Protein AF-0000000074724395 (afdb_homodimer)

Sequence (220 aa):
MPAITDAVKFENIAREWRCKWSGDNEKASLTAAQKALEEVLPKVKEVSGSVQRVVCGGCLDFKVVVKLPAAKFGDWEKASFAPEADFLAKLKGIEGISSIETQTYTLEEMMPAITDAVKFENIAREWRCKWSGDNEKASLTAAQKALEEVLPKVKEVSGSVQRVVCGGCLDFKVVVKLPAAKFGDWEKASFAPEADFLAKLKGIEGISSIETQTYTLEEM

Solvent-accessible surface area (backbone atoms only — not comparable to full-atom values): 11670 Å² total; per-residue (Å²): 122,58,60,86,44,96,76,43,64,47,62,25,36,26,45,33,42,35,29,31,41,31,76,56,80,86,29,45,27,47,47,49,46,51,51,51,47,63,70,44,42,70,57,49,50,70,68,71,38,53,39,34,40,36,43,24,82,87,82,22,38,41,35,38,38,40,33,31,51,48,89,54,42,61,61,38,50,75,56,62,43,61,56,44,66,62,50,52,54,52,46,70,70,37,70,54,47,45,75,74,47,73,48,67,34,36,48,39,82,105,123,59,60,85,44,98,77,43,64,47,63,26,36,26,46,33,42,35,30,30,40,32,76,55,80,85,30,46,27,47,45,49,46,48,50,51,47,62,71,45,41,70,57,48,49,70,69,69,40,54,40,35,39,36,44,24,82,84,82,23,37,41,35,39,38,40,34,30,50,48,88,54,43,61,62,39,52,74,55,60,43,60,56,44,66,61,50,51,52,51,46,68,70,36,70,54,46,43,76,73,48,74,49,68,33,35,48,39,82,104

Structure (mmCIF, N/CA/C/O backbone):
data_AF-0000000074724395-model_v1
#
loop_
_entity.id
_entity.type
_entity.pdbx_description
1 polymer 'Uncharacterized protein'
#
loop_
_atom_site.group_PDB
_atom_site.id
_atom_site.type_symbol
_atom_site.label_atom_id
_atom_site.label_alt_id
_atom_site.label_comp_id
_atom_site.label_asym_id
_atom_site.label_entity_id
_atom_site.label_seq_id
_atom_site.pdbx_PDB_ins_code
_atom_site.Cartn_x
_atom_site.Cartn_y
_atom_site.Cartn_z
_atom_site.occupancy
_atom_site.B_iso_or_equiv
_atom_site.auth_seq_id
_atom_site.auth_comp_id
_atom_site.auth_asym_id
_atom_site.auth_atom_id
_atom_site.pdbx_PDB_model_num
ATOM 1 N N . MET A 1 1 ? -18.188 -8.945 11.336 1 86.56 1 MET A N 1
ATOM 2 C CA . MET A 1 1 ? -17.062 -8.406 10.578 1 86.56 1 MET A CA 1
ATOM 3 C C . MET A 1 1 ? -17.516 -7.906 9.211 1 86.56 1 MET A C 1
ATOM 5 O O . MET A 1 1 ? -18.203 -8.625 8.484 1 86.56 1 MET A O 1
ATOM 9 N N . PRO A 1 2 ? -17.375 -6.578 8.961 1 93.56 2 PRO A N 1
ATOM 10 C CA . PRO A 1 2 ? -17.828 -6.09 7.656 1 93.56 2 PRO A CA 1
ATOM 11 C C . PRO A 1 2 ? -17.172 -6.832 6.492 1 93.56 2 PRO A C 1
ATOM 13 O O . PRO A 1 2 ? -16.125 -7.449 6.664 1 93.56 2 PRO A O 1
ATOM 16 N N . ALA A 1 3 ? -17.938 -6.844 5.348 1 95.5 3 ALA A N 1
ATOM 17 C CA . ALA A 1 3 ? -17.469 -7.594 4.18 1 95.5 3 ALA A CA 1
ATOM 18 C C . ALA A 1 3 ? -17.719 -6.812 2.893 1 95.5 3 ALA A C 1
ATOM 20 O O . ALA A 1 3 ? -18.734 -6.113 2.766 1 95.5 3 ALA A O 1
ATOM 21 N N . ILE A 1 4 ? -16.766 -6.945 1.926 1 96.56 4 ILE A N 1
ATOM 22 C CA . ILE A 1 4 ? -16.984 -6.438 0.575 1 96.56 4 ILE A CA 1
ATOM 23 C C . ILE A 1 4 ? -17.75 -7.473 -0.249 1 96.56 4 ILE A C 1
ATOM 25 O O . ILE A 1 4 ? -18.672 -7.129 -1 1 96.56 4 ILE A O 1
ATOM 29 N N . THR A 1 5 ? -17.312 -8.695 -0.146 1 96.94 5 THR A N 1
ATOM 30 C CA . THR A 1 5 ? -18.031 -9.898 -0.559 1 96.94 5 THR A CA 1
ATOM 31 C C . THR A 1 5 ? -18.031 -10.938 0.556 1 96.94 5 THR A C 1
ATOM 33 O O . THR A 1 5 ? -17.375 -10.75 1.586 1 96.94 5 THR A O 1
ATOM 36 N N . ASP A 1 6 ? -18.688 -12.008 0.365 1 96.25 6 ASP A N 1
ATOM 37 C CA . ASP A 1 6 ? -18.703 -13.055 1.383 1 96.25 6 ASP A CA 1
ATOM 38 C C . ASP A 1 6 ? -17.281 -13.57 1.643 1 96.25 6 ASP A C 1
ATOM 40 O O . ASP A 1 6 ? -16.969 -13.977 2.76 1 96.25 6 ASP A O 1
ATOM 44 N N . ALA A 1 7 ? -16.469 -13.492 0.65 1 96.62 7 ALA A N 1
ATOM 45 C CA . ALA A 1 7 ? -15.133 -14.062 0.741 1 96.62 7 ALA A CA 1
ATOM 46 C C . ALA A 1 7 ? -14.125 -13.008 1.186 1 96.62 7 ALA A C 1
ATOM 48 O O . ALA A 1 7 ? -13.023 -13.344 1.642 1 96.62 7 ALA A O 1
ATOM 49 N N . VAL A 1 8 ? -14.492 -11.758 0.991 1 98.06 8 VAL A N 1
ATOM 50 C CA . VAL A 1 8 ? -13.555 -10.672 1.284 1 98.06 8 VAL A CA 1
ATOM 51 C C . VAL A 1 8 ? -14.062 -9.859 2.473 1 98.06 8 VAL A C 1
ATOM 53 O O . VAL A 1 8 ? -14.836 -8.914 2.303 1 98.06 8 VAL A O 1
ATOM 56 N N . LYS A 1 9 ? -13.57 -10.297 3.619 1 97.88 9 LYS A N 1
ATOM 57 C CA . LYS A 1 9 ? -13.922 -9.641 4.875 1 97.88 9 LYS A CA 1
ATOM 58 C C . LYS A 1 9 ? -12.781 -8.766 5.379 1 97.88 9 LYS A C 1
ATOM 60 O O . LYS A 1 9 ? -11.641 -8.914 4.938 1 97.88 9 LYS A O 1
ATOM 65 N N . PHE A 1 10 ? -13.133 -7.805 6.156 1 98.19 10 PHE A N 1
ATOM 66 C CA . PHE A 1 10 ? -12.086 -6.926 6.668 1 98.19 10 PHE A CA 1
ATOM 67 C C . PHE A 1 10 ? -12.398 -6.48 8.094 1 98.19 10 PHE A C 1
ATOM 69 O O . PHE A 1 10 ? -13.562 -6.453 8.492 1 98.19 10 PHE A O 1
ATOM 76 N N . GLU A 1 11 ? -11.375 -6.16 8.828 1 98 11 GLU A N 1
ATOM 77 C CA . GLU A 1 11 ? -11.477 -5.637 10.188 1 98 11 GLU A CA 1
ATOM 78 C C . GLU A 1 11 ? -10.898 -4.223 10.273 1 98 11 GLU A C 1
ATOM 80 O O . GLU A 1 11 ? -11.164 -3.498 11.234 1 98 11 GLU A O 1
ATOM 85 N N . ASN A 1 12 ? -10.109 -3.891 9.281 1 98.31 12 ASN A N 1
ATOM 86 C CA . ASN A 1 12 ? -9.383 -2.629 9.336 1 98.31 12 ASN A CA 1
ATOM 87 C C . ASN A 1 12 ? -9.586 -1.809 8.062 1 98.31 12 ASN A C 1
ATOM 89 O O . ASN A 1 12 ? -9.75 -2.369 6.977 1 98.31 12 ASN A O 1
ATOM 93 N N . ILE A 1 13 ? -9.602 -0.533 8.188 1 98.44 13 ILE A N 1
ATOM 94 C CA . ILE A 1 13 ? -9.617 0.433 7.098 1 98.44 13 ILE A CA 1
ATOM 95 C C . ILE A 1 13 ? -8.398 1.346 7.195 1 98.44 13 ILE A C 1
ATOM 97 O O . ILE A 1 13 ? -7.977 1.71 8.297 1 98.44 13 ILE A O 1
ATOM 101 N N . ALA A 1 14 ? -7.871 1.676 6.09 1 98.56 14 ALA A N 1
ATOM 102 C CA . ALA A 1 14 ? -6.68 2.52 6.043 1 98.56 14 ALA A CA 1
ATOM 103 C C . ALA A 1 14 ? -6.938 3.785 5.23 1 98.56 14 ALA A C 1
ATOM 105 O O . ALA A 1 14 ? -7.68 3.758 4.242 1 98.56 14 ALA A O 1
ATOM 106 N N . ARG A 1 15 ? -6.363 4.855 5.609 1 98.69 15 ARG A N 1
ATOM 107 C CA . ARG A 1 15 ? -6.246 6.121 4.891 1 98.69 15 ARG A CA 1
ATOM 108 C C . ARG A 1 15 ? -4.816 6.352 4.418 1 98.69 15 ARG A C 1
ATOM 110 O O . ARG A 1 15 ? -3.881 6.332 5.219 1 98.69 15 ARG A O 1
ATOM 117 N N . GLU A 1 16 ? -4.715 6.484 3.133 1 98.62 16 GLU A N 1
ATOM 118 C CA . GLU A 1 16 ? -3.4 6.676 2.525 1 98.62 16 GLU A CA 1
ATOM 119 C C . GLU A 1 16 ? -3.227 8.109 2.025 1 98.62 16 GLU A C 1
ATOM 121 O O . GLU A 1 16 ? -4.098 8.641 1.337 1 98.62 16 GLU A O 1
ATOM 126 N N . TRP A 1 17 ? -2.166 8.711 2.385 1 98.75 17 TRP A N 1
ATOM 127 C CA . TRP A 1 17 ? -1.658 9.953 1.804 1 98.75 17 TRP A CA 1
ATOM 128 C C . TRP A 1 17 ? -0.469 9.68 0.889 1 98.75 17 TRP A C 1
ATOM 130 O O . TRP A 1 17 ? 0.51 9.055 1.304 1 98.75 17 TRP A O 1
ATOM 140 N N . ARG A 1 18 ? -0.567 10.164 -0.339 1 98.69 18 ARG A N 1
ATOM 141 C CA . ARG A 1 18 ? 0.488 9.82 -1.286 1 98.69 18 ARG A CA 1
ATOM 142 C C . ARG A 1 18 ? 0.907 11.031 -2.107 1 98.69 18 ARG A C 1
ATOM 144 O O . ARG A 1 18 ? 0.096 11.922 -2.365 1 98.69 18 ARG A O 1
ATOM 151 N N . CYS A 1 19 ? 2.123 11.023 -2.496 1 98.88 19 CYS A N 1
ATOM 152 C CA . CYS A 1 19 ? 2.652 12.016 -3.428 1 98.88 19 CYS A CA 1
ATOM 153 C C . CYS A 1 19 ? 3.83 11.445 -4.215 1 98.88 19 CYS A C 1
ATOM 155 O O . CYS A 1 19 ? 4.266 10.32 -3.963 1 98.88 19 CYS A O 1
ATOM 157 N N . LYS A 1 20 ? 4.164 12.156 -5.195 1 98.88 20 LYS A N 1
ATOM 158 C CA . LYS A 1 20 ? 5.398 11.867 -5.918 1 98.88 20 LYS A CA 1
ATOM 159 C C . LYS A 1 20 ? 6.512 12.82 -5.5 1 98.88 20 LYS A C 1
ATOM 161 O O . LYS A 1 20 ? 6.266 14.008 -5.258 1 98.88 20 LYS A O 1
ATOM 166 N N . TRP A 1 21 ? 7.637 12.266 -5.391 1 98.75 21 TRP A N 1
ATOM 167 C CA . TRP A 1 21 ? 8.82 13.07 -5.117 1 98.75 21 TRP A CA 1
ATOM 168 C C . TRP A 1 21 ? 9.75 13.102 -6.328 1 98.75 21 TRP A C 1
ATOM 170 O O . TRP A 1 21 ? 9.531 12.375 -7.305 1 98.75 21 TRP A O 1
ATOM 180 N N . SER A 1 22 ? 10.711 14.039 -6.305 1 98.44 22 SER A N 1
ATOM 181 C CA . SER A 1 22 ? 11.641 14.164 -7.422 1 98.44 22 SER A CA 1
ATOM 182 C C . SER A 1 22 ? 13.047 13.734 -7.016 1 98.44 22 SER A C 1
ATOM 184 O O . SER A 1 22 ? 13.453 13.922 -5.871 1 98.44 22 SER A O 1
ATOM 186 N N . GLY A 1 23 ? 13.766 13.18 -7.945 1 97.75 23 GLY A N 1
ATOM 187 C CA . GLY A 1 23 ? 15.141 12.781 -7.703 1 97.75 23 GLY A CA 1
ATOM 188 C C . GLY A 1 23 ? 16.109 13.938 -7.762 1 97.75 23 GLY A C 1
ATOM 189 O O . GLY A 1 23 ? 17.328 13.75 -7.594 1 97.75 23 GLY A O 1
ATOM 190 N N . ASP A 1 24 ? 15.641 15.133 -7.961 1 97.12 24 ASP A N 1
ATOM 191 C CA . ASP A 1 24 ? 16.484 16.312 -8.125 1 97.12 24 ASP A CA 1
ATOM 192 C C . ASP A 1 24 ? 17.156 16.703 -6.805 1 97.12 24 ASP A C 1
ATOM 194 O O . ASP A 1 24 ? 16.641 16.359 -5.727 1 97.12 24 ASP A O 1
ATOM 198 N N . ASN A 1 25 ? 18.344 17.391 -6.91 1 97.56 25 ASN A N 1
ATOM 199 C CA . ASN A 1 25 ? 19.047 17.953 -5.762 1 97.56 25 ASN A CA 1
ATOM 200 C C . ASN A 1 25 ? 19.281 16.906 -4.676 1 97.56 25 ASN A C 1
ATOM 202 O O . ASN A 1 25 ? 18.938 17.125 -3.512 1 97.56 25 ASN A O 1
ATOM 206 N N . GLU A 1 26 ? 19.75 15.75 -5.137 1 97.12 26 GLU A N 1
ATOM 207 C CA . GLU A 1 26 ? 20.047 14.648 -4.223 1 97.12 26 GLU A CA 1
ATOM 208 C C . GLU A 1 26 ? 18.812 14.234 -3.439 1 97.12 26 GLU A C 1
ATOM 210 O O . GLU A 1 26 ? 18.875 14.031 -2.225 1 97.12 26 GLU A O 1
ATOM 215 N N . LYS A 1 27 ? 17.641 14.219 -4.047 1 98.31 27 LYS A N 1
ATOM 216 C CA . LYS A 1 27 ? 16.375 13.766 -3.492 1 98.31 27 LYS A CA 1
ATOM 217 C C . LYS A 1 27 ? 15.922 14.664 -2.346 1 98.31 27 LYS A C 1
ATOM 219 O O . LYS A 1 27 ? 15.414 14.18 -1.332 1 98.31 27 LYS A O 1
ATOM 224 N N . ALA A 1 28 ? 16.062 15.953 -2.48 1 98.62 28 ALA A N 1
ATOM 225 C CA . ALA A 1 28 ? 15.727 16.922 -1.443 1 98.62 28 ALA A CA 1
ATOM 226 C C . ALA A 1 28 ? 14.242 16.859 -1.104 1 98.62 28 ALA A C 1
ATOM 228 O O . ALA A 1 28 ? 13.852 17.016 0.057 1 98.62 28 ALA A O 1
ATOM 229 N N . SER A 1 29 ? 13.422 16.672 -2.125 1 98.81 29 SER A N 1
ATOM 230 C CA . SER A 1 29 ? 11.984 16.641 -1.885 1 98.81 29 SER A CA 1
ATOM 231 C C . SER A 1 29 ? 11.602 15.43 -1.033 1 98.81 29 SER A C 1
ATOM 233 O O . SER A 1 29 ? 10.719 15.516 -0.18 1 98.81 29 SER A O 1
ATOM 235 N N . LEU A 1 30 ? 12.234 14.281 -1.231 1 98.81 30 LEU A N 1
ATOM 236 C CA . LEU A 1 30 ? 11.977 13.094 -0.417 1 98.81 30 LEU A CA 1
ATOM 237 C C . LEU A 1 30 ? 12.391 13.336 1.032 1 98.81 30 LEU A C 1
ATOM 239 O O . LEU A 1 30 ? 11.664 12.969 1.957 1 98.81 30 LEU A O 1
ATOM 243 N N . THR A 1 31 ? 13.539 13.93 1.208 1 98.75 31 THR A N 1
ATOM 244 C CA . THR A 1 31 ? 14.023 14.266 2.543 1 98.75 31 THR A CA 1
ATOM 245 C C . THR A 1 31 ? 13.055 15.203 3.254 1 98.75 31 THR A C 1
ATOM 247 O O . THR A 1 31 ? 12.75 15.016 4.434 1 98.75 31 THR A O 1
ATOM 250 N N . ALA A 1 32 ? 12.57 16.172 2.496 1 98.81 32 ALA A N 1
ATOM 251 C CA . ALA A 1 32 ? 11.625 17.141 3.061 1 98.81 32 ALA A CA 1
ATOM 252 C C . ALA A 1 32 ? 10.297 16.469 3.4 1 98.81 32 ALA A C 1
ATOM 254 O O . ALA A 1 32 ? 9.672 16.797 4.41 1 98.81 32 ALA A O 1
ATOM 255 N N . ALA A 1 33 ? 9.859 15.578 2.535 1 98.88 33 ALA A N 1
ATOM 256 C CA . ALA A 1 33 ? 8.633 14.836 2.814 1 98.88 33 ALA A CA 1
ATOM 257 C C . ALA A 1 33 ? 8.758 14.023 4.098 1 98.88 33 ALA A C 1
ATOM 259 O O . ALA A 1 33 ? 7.832 13.977 4.906 1 98.88 33 ALA A O 1
ATOM 260 N N . GLN A 1 34 ? 9.883 13.352 4.27 1 98.75 34 GLN A N 1
ATOM 261 C CA . GLN A 1 34 ? 10.148 12.594 5.488 1 98.75 34 GLN A CA 1
ATOM 262 C C . GLN A 1 34 ? 10.086 13.492 6.719 1 98.75 34 GLN A C 1
ATOM 264 O O . GLN A 1 34 ? 9.508 13.125 7.742 1 98.75 34 GLN A O 1
ATOM 269 N N . LYS A 1 35 ? 10.688 14.633 6.605 1 98.56 35 LYS A N 1
ATOM 270 C CA . LYS A 1 35 ? 10.656 15.586 7.711 1 98.56 35 LYS A CA 1
ATOM 271 C C . LYS A 1 35 ? 9.227 16.016 8.023 1 98.56 35 LYS A C 1
ATOM 273 O O . LYS A 1 35 ? 8.852 16.125 9.195 1 98.56 35 LYS A O 1
ATOM 278 N N . ALA A 1 36 ? 8.469 16.312 6.969 1 98.69 36 ALA A N 1
ATOM 279 C CA . ALA A 1 36 ? 7.062 16.656 7.152 1 98.69 36 ALA A CA 1
ATOM 280 C C . ALA A 1 36 ? 6.312 15.562 7.895 1 98.69 36 ALA A C 1
ATOM 282 O O . ALA A 1 36 ? 5.508 15.836 8.789 1 98.69 36 ALA A O 1
ATOM 283 N N . LEU A 1 37 ? 6.586 14.281 7.586 1 98.5 37 LEU A N 1
ATOM 284 C CA . LEU A 1 37 ? 5.957 13.148 8.258 1 98.5 37 LEU A CA 1
ATOM 285 C C . LEU A 1 37 ? 6.336 13.117 9.734 1 98.5 37 LEU A C 1
ATOM 287 O O . LEU A 1 37 ? 5.469 12.953 10.602 1 98.5 37 LEU A O 1
ATOM 291 N N . GLU A 1 38 ? 7.594 13.289 10.016 1 97.88 38 GLU A N 1
ATOM 292 C CA . GLU A 1 38 ? 8.07 13.25 11.391 1 97.88 38 GLU A CA 1
ATOM 293 C C . GLU A 1 38 ? 7.402 14.336 12.234 1 97.88 38 GLU A C 1
ATOM 295 O O . GLU A 1 38 ? 7.129 14.125 13.422 1 97.88 38 GLU A O 1
ATOM 300 N N . GLU A 1 39 ? 7.121 15.414 11.648 1 97.56 39 GLU A N 1
ATOM 301 C CA . GLU A 1 39 ? 6.5 16.516 12.367 1 97.56 39 GLU A CA 1
ATOM 302 C C . GLU A 1 39 ? 5.062 16.188 12.766 1 97.56 39 GLU A C 1
ATOM 304 O O . GLU A 1 39 ? 4.578 16.641 13.797 1 97.56 39 GLU A O 1
ATOM 309 N N . VAL A 1 40 ? 4.418 15.43 11.938 1 96.62 40 VAL A N 1
ATOM 310 C CA . VAL A 1 40 ? 3.006 15.195 12.219 1 96.62 40 VAL A CA 1
ATOM 311 C C . VAL A 1 40 ? 2.828 13.828 12.883 1 96.62 40 VAL A C 1
ATOM 313 O O . VAL A 1 40 ? 1.742 13.508 13.367 1 96.62 40 VAL A O 1
ATOM 316 N N . LEU A 1 41 ? 3.793 13.023 12.945 1 96.94 41 LEU A N 1
ATOM 317 C CA . LEU A 1 41 ? 3.719 11.633 13.375 1 96.94 41 LEU A CA 1
ATOM 318 C C . LEU A 1 41 ? 3.113 11.531 14.773 1 96.94 41 LEU A C 1
ATOM 320 O O . LEU A 1 41 ? 2.266 10.672 15.023 1 96.94 41 LEU A O 1
ATOM 324 N N . PRO A 1 42 ? 3.494 12.391 15.766 1 96.12 42 PRO A N 1
ATOM 325 C CA . PRO A 1 42 ? 2.865 12.297 17.078 1 96.12 42 PRO A CA 1
ATOM 326 C C . PRO A 1 42 ? 1.345 12.43 17.016 1 96.12 42 PRO A C 1
ATOM 328 O O . PRO A 1 42 ? 0.628 11.711 17.719 1 96.12 42 PRO A O 1
ATOM 331 N N . LYS A 1 43 ? 0.832 13.312 16.172 1 95.5 43 LYS A N 1
ATOM 332 C CA . LYS A 1 43 ? -0.609 13.5 16.031 1 95.5 43 LYS A CA 1
ATOM 333 C C . LYS A 1 43 ? -1.254 12.297 15.336 1 95.5 43 LYS A C 1
ATOM 335 O O . LYS A 1 43 ? -2.361 11.891 15.695 1 95.5 43 LYS A O 1
ATOM 340 N N . VAL A 1 44 ? -0.58 11.734 14.328 1 95.06 44 VAL A N 1
ATOM 341 C CA . VAL A 1 44 ? -1.086 10.562 13.633 1 95.06 44 VAL A CA 1
ATOM 342 C C . VAL A 1 44 ? -1.21 9.391 14.602 1 95.06 44 VAL A C 1
ATOM 344 O O . VAL A 1 44 ? -2.205 8.656 14.586 1 95.06 44 VAL A O 1
ATOM 347 N N . LYS A 1 45 ? -0.262 9.25 15.438 1 93.62 45 LYS A N 1
ATOM 348 C CA . LYS A 1 45 ? -0.226 8.125 16.375 1 93.62 45 LYS A CA 1
ATOM 349 C C . LYS A 1 45 ? -1.312 8.258 17.438 1 93.62 45 LYS A C 1
ATOM 351 O O . LYS A 1 45 ? -1.696 7.273 18.062 1 93.62 45 LYS A O 1
ATOM 356 N N . GLU A 1 46 ? -1.776 9.438 17.703 1 91.56 46 GLU A N 1
ATOM 357 C CA . GLU A 1 46 ? -2.859 9.672 18.641 1 91.56 46 GLU A CA 1
ATOM 358 C C . GLU A 1 46 ? -4.16 9.031 18.172 1 91.56 46 GLU A C 1
ATOM 360 O O . GLU A 1 46 ? -5.086 8.828 18.953 1 91.56 46 GLU A O 1
ATOM 365 N N . VAL A 1 47 ? -4.195 8.711 16.906 1 89.94 47 VAL A N 1
ATOM 366 C CA . VAL A 1 47 ? -5.422 8.125 16.375 1 89.94 47 VAL A CA 1
ATOM 367 C C . VAL A 1 47 ? -5.465 6.633 16.688 1 89.94 47 VAL A C 1
ATOM 369 O O . VAL A 1 47 ? -6.438 5.949 16.375 1 8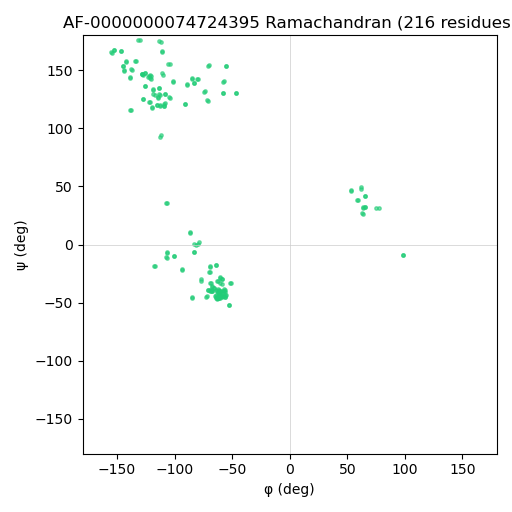9.94 47 VAL A O 1
ATOM 372 N N . SER A 1 48 ? -4.492 6.086 17.328 1 85.94 48 SER A N 1
ATOM 373 C CA . SER A 1 48 ? -4.398 4.73 17.859 1 85.94 48 SER A CA 1
ATOM 374 C C . SER A 1 48 ? -4.445 3.695 16.75 1 85.94 48 SER A C 1
ATOM 376 O O . SER A 1 48 ? -5.094 2.654 16.875 1 85.94 48 SER A O 1
ATOM 378 N N . GLY A 1 49 ? -3.949 4.008 15.633 1 91.44 49 GLY A N 1
ATOM 379 C CA . GLY A 1 49 ? -3.773 3.066 14.539 1 91.44 49 GLY A CA 1
ATOM 380 C C . GLY A 1 49 ? -2.316 2.791 14.219 1 91.44 49 GLY A C 1
ATOM 381 O O . GLY A 1 49 ? -1.421 3.262 14.922 1 91.44 49 GLY A O 1
ATOM 382 N N . SER A 1 50 ? -2.045 1.863 13.305 1 96.25 50 SER A N 1
ATOM 383 C CA . SER A 1 50 ? -0.692 1.631 12.805 1 96.25 50 SER A CA 1
ATOM 384 C C . SER A 1 50 ? -0.352 2.582 11.664 1 96.25 50 SER A C 1
ATOM 386 O O . SER A 1 50 ? -1.232 2.986 10.898 1 96.25 50 SER A O 1
ATOM 388 N N . VAL A 1 51 ? 0.86 3.016 11.625 1 97.94 51 VAL A N 1
ATOM 389 C CA . VAL A 1 51 ? 1.334 3.916 10.578 1 97.94 51 VAL A CA 1
ATOM 390 C C . VAL A 1 51 ? 2.457 3.246 9.789 1 97.94 51 VAL A C 1
ATOM 392 O O . VAL A 1 51 ? 3.402 2.711 10.375 1 97.94 51 VAL A O 1
ATOM 395 N N . GLN A 1 52 ? 2.303 3.268 8.508 1 98.44 52 GLN A N 1
ATOM 396 C CA . GLN A 1 52 ? 3.352 2.773 7.621 1 98.44 52 GLN A CA 1
ATOM 397 C C . GLN A 1 52 ? 3.811 3.857 6.656 1 98.44 52 GLN A C 1
ATOM 399 O O . GLN A 1 52 ? 3.01 4.688 6.215 1 98.44 52 GLN A O 1
ATOM 404 N N . ARG A 1 53 ? 5.082 3.824 6.344 1 98.81 53 ARG A N 1
ATOM 405 C CA . ARG A 1 53 ? 5.66 4.652 5.293 1 98.81 53 ARG A CA 1
ATOM 406 C C . ARG A 1 53 ? 6.156 3.799 4.133 1 98.81 53 ARG A C 1
ATOM 408 O O . ARG A 1 53 ? 6.859 2.809 4.34 1 98.81 53 ARG A O 1
ATOM 415 N N . VAL A 1 54 ? 5.75 4.168 2.971 1 98.88 54 VAL A N 1
ATOM 416 C CA . VAL A 1 54 ? 6.176 3.514 1.738 1 98.88 54 VAL A CA 1
ATOM 417 C C . VAL A 1 54 ? 6.996 4.484 0.894 1 98.88 54 VAL A C 1
ATOM 419 O O . VAL A 1 54 ? 6.594 5.629 0.68 1 98.88 54 VAL A O 1
ATOM 422 N N . VAL A 1 55 ? 8.148 4.102 0.491 1 98.88 55 VAL A N 1
ATOM 423 C CA . VAL A 1 55 ? 8.945 4.879 -0.456 1 98.88 55 VAL A CA 1
ATOM 424 C C . VAL A 1 55 ? 9.367 3.996 -1.628 1 98.88 55 VAL A C 1
ATOM 426 O O . VAL A 1 55 ? 9.961 2.936 -1.431 1 98.88 55 VAL A O 1
ATOM 429 N N . CYS A 1 56 ? 9.039 4.461 -2.812 1 98.5 56 CYS A N 1
ATOM 430 C CA . CYS A 1 56 ? 9.438 3.773 -4.035 1 98.5 56 CYS A CA 1
ATOM 431 C C . CYS A 1 56 ? 10.438 4.605 -4.824 1 98.5 56 CYS A C 1
ATOM 433 O O . CYS A 1 56 ? 10.125 5.711 -5.27 1 98.5 56 CYS A O 1
ATOM 435 N N . GLY A 1 57 ? 11.539 4.023 -4.992 1 96.38 57 GLY A N 1
ATOM 436 C CA . GLY A 1 57 ? 12.562 4.719 -5.762 1 96.38 57 GLY A CA 1
ATOM 437 C C . GLY A 1 57 ? 12.312 4.668 -7.258 1 96.38 57 GLY A C 1
ATOM 438 O O . GLY A 1 57 ? 12.766 5.547 -7.996 1 96.38 57 GLY A O 1
ATOM 439 N N . GLY A 1 58 ? 11.711 3.619 -7.742 1 94.81 58 GLY A N 1
ATOM 440 C CA . GLY A 1 58 ? 11.461 3.445 -9.164 1 94.81 58 GLY A CA 1
ATOM 441 C C . GLY A 1 58 ? 10.375 4.359 -9.695 1 94.81 58 GLY A C 1
ATOM 442 O O . GLY A 1 58 ? 10.57 5.051 -10.695 1 94.81 58 GLY A O 1
ATOM 443 N N . CYS A 1 59 ? 9.336 4.461 -9 1 96.06 59 CYS A N 1
ATOM 444 C CA . CYS A 1 59 ? 8.234 5.289 -9.484 1 96.06 59 CYS A CA 1
ATOM 445 C C . CYS A 1 59 ? 8.148 6.594 -8.695 1 96.06 59 CYS A C 1
ATOM 447 O O . CYS A 1 59 ? 7.246 7.402 -8.922 1 96.06 59 CYS A O 1
ATOM 449 N N . LEU A 1 60 ? 8.914 6.77 -7.66 1 98.25 60 LEU A N 1
ATOM 450 C CA . LEU A 1 60 ? 9.102 8.008 -6.91 1 98.25 60 LEU A CA 1
ATOM 451 C C . LEU A 1 60 ? 7.898 8.297 -6.02 1 98.25 60 LEU A C 1
ATOM 453 O O . LEU A 1 60 ? 7.551 9.453 -5.797 1 98.25 60 LEU A O 1
ATOM 457 N N . ASP A 1 61 ? 7.273 7.309 -5.559 1 98.75 61 ASP A N 1
ATOM 458 C CA . ASP A 1 61 ? 6.148 7.469 -4.641 1 98.75 61 ASP A CA 1
ATOM 459 C C . ASP A 1 61 ? 6.633 7.637 -3.203 1 98.75 61 ASP A C 1
ATOM 461 O O . ASP A 1 61 ? 7.562 6.953 -2.773 1 98.75 61 ASP A O 1
ATOM 465 N N . PHE A 1 62 ? 6.016 8.516 -2.486 1 98.94 62 PHE A N 1
ATOM 466 C CA . PHE A 1 62 ? 6.031 8.633 -1.033 1 98.94 62 PHE A CA 1
ATOM 467 C C . PHE A 1 62 ? 4.621 8.492 -0.466 1 98.94 62 PHE A C 1
ATOM 469 O O . PHE A 1 62 ? 3.734 9.281 -0.797 1 98.94 62 PHE A O 1
ATOM 476 N N . LYS A 1 63 ? 4.43 7.445 0.35 1 98.81 63 LYS A N 1
ATOM 477 C CA . LYS A 1 63 ? 3.102 7.195 0.897 1 98.81 63 LYS A CA 1
ATOM 478 C C . LYS A 1 63 ? 3.15 7.051 2.416 1 98.81 63 LYS A C 1
ATOM 480 O O . LYS A 1 63 ? 4.094 6.477 2.961 1 98.81 63 LYS A O 1
ATOM 485 N N . VAL A 1 64 ? 2.139 7.492 3.045 1 98.75 64 VAL A N 1
ATOM 486 C CA . VAL A 1 64 ? 1.85 7.25 4.453 1 98.75 64 VAL A CA 1
ATOM 487 C C . VAL A 1 64 ? 0.493 6.566 4.594 1 98.75 64 VAL A C 1
ATOM 489 O O . VAL A 1 64 ? -0.514 7.055 4.082 1 98.75 64 VAL A O 1
ATOM 492 N N . VAL A 1 65 ? 0.512 5.434 5.207 1 98.69 65 VAL A N 1
ATOM 493 C CA . VAL A 1 65 ? -0.706 4.648 5.379 1 98.69 65 VAL A CA 1
ATOM 494 C C . VAL A 1 65 ? -1.048 4.547 6.863 1 98.69 65 VAL A C 1
ATOM 496 O O . VAL A 1 65 ? -0.251 4.043 7.66 1 98.69 65 VAL A O 1
ATOM 499 N N . VAL A 1 66 ? -2.184 5.031 7.215 1 98.5 66 VAL A N 1
ATOM 500 C CA . VAL A 1 66 ? -2.678 4.93 8.586 1 98.5 66 VAL A CA 1
ATOM 501 C C . VAL A 1 66 ? -3.846 3.947 8.641 1 98.5 66 VAL A C 1
ATOM 503 O O . VAL A 1 66 ? -4.863 4.145 7.969 1 98.5 66 VAL A O 1
ATOM 506 N N . LYS A 1 67 ? -3.688 2.936 9.383 1 98.19 67 LYS A N 1
ATOM 507 C CA . LYS A 1 67 ? -4.68 1.866 9.469 1 98.19 67 LYS A CA 1
ATOM 508 C C . LYS A 1 67 ? -5.316 1.816 10.852 1 98.19 67 LYS A C 1
ATOM 510 O O . LYS A 1 67 ? -4.613 1.858 11.867 1 98.19 67 LYS A O 1
ATOM 515 N N . LEU A 1 68 ? -6.602 1.694 10.906 1 97.38 68 LEU A N 1
ATOM 516 C CA . LEU A 1 68 ? -7.391 1.589 12.133 1 97.38 68 LEU A CA 1
ATOM 517 C C . LEU A 1 68 ? -8.406 0.455 12.023 1 97.38 68 LEU A C 1
ATOM 519 O O . LEU A 1 68 ? -8.781 0.051 10.922 1 97.38 68 LEU A O 1
ATOM 523 N N . PRO A 1 69 ? -8.852 -0.044 13.273 1 97.44 69 PRO A N 1
ATOM 524 C CA . PRO A 1 69 ? -10.047 -0.893 13.219 1 97.44 69 PRO A CA 1
ATOM 525 C C . PRO A 1 69 ? -11.242 -0.191 12.578 1 97.44 69 PRO A C 1
ATOM 527 O O . PRO A 1 69 ? -11.445 1.006 12.797 1 97.44 69 PRO A O 1
ATOM 530 N N . ALA A 1 70 ? -11.922 -0.934 11.828 1 97.25 70 ALA A N 1
ATOM 531 C CA . ALA A 1 70 ? -13.062 -0.382 11.109 1 97.25 70 ALA A CA 1
ATOM 532 C C . ALA A 1 70 ? -14 0.357 12.055 1 97.25 70 ALA A C 1
ATOM 534 O O . ALA A 1 70 ? -14.555 1.403 11.695 1 97.25 70 ALA A O 1
ATOM 535 N N . ALA A 1 71 ? -14.109 -0.088 13.25 1 95.75 71 ALA A N 1
ATOM 536 C CA . ALA A 1 71 ?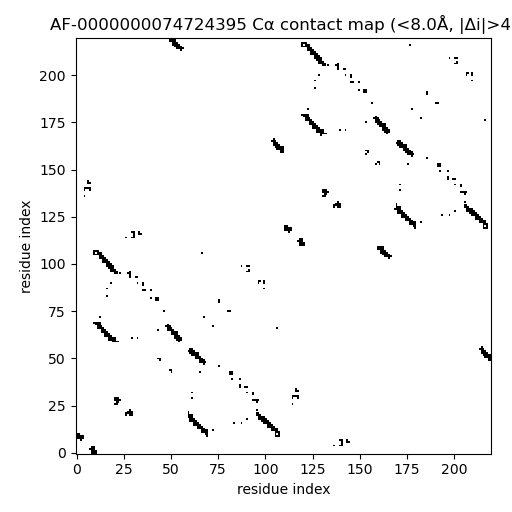 -15.039 0.451 14.234 1 95.75 71 ALA A CA 1
ATOM 537 C C . ALA A 1 71 ? -14.625 1.852 14.68 1 95.75 71 ALA A C 1
ATOM 539 O O . ALA A 1 71 ? -15.453 2.627 15.164 1 95.75 71 ALA A O 1
ATOM 540 N N . LYS A 1 72 ? -13.445 2.225 14.477 1 95.62 72 LYS A N 1
ATOM 541 C CA . LYS A 1 72 ? -12.914 3.502 14.938 1 95.62 72 LYS A CA 1
ATOM 542 C C . LYS A 1 72 ? -12.711 4.473 13.781 1 95.62 72 LYS A C 1
ATOM 544 O O . LYS A 1 72 ? -12.484 5.664 13.992 1 95.62 72 LYS A O 1
ATOM 549 N N . PHE A 1 73 ? -12.82 4.008 12.57 1 97.06 73 PHE A N 1
ATOM 550 C CA . PHE A 1 73 ? -12.461 4.789 11.398 1 97.06 73 PHE A CA 1
ATOM 551 C C . PHE A 1 73 ? -13.445 5.934 11.188 1 97.06 73 PHE A C 1
ATOM 553 O O . PHE A 1 73 ? -13.047 7.035 10.797 1 97.06 73 PHE A O 1
ATOM 560 N N . GLY A 1 74 ? -14.656 5.637 11.422 1 96.12 74 GLY A N 1
ATOM 561 C CA . GLY A 1 74 ? -15.688 6.648 11.258 1 96.12 74 GLY A CA 1
ATOM 562 C C . GLY A 1 74 ? -15.453 7.883 12.109 1 96.12 74 GLY A C 1
ATOM 563 O O . GLY A 1 74 ? -15.695 9.008 11.664 1 96.12 74 GLY A O 1
ATOM 564 N N . ASP A 1 75 ? -15.016 7.738 13.312 1 96.06 75 ASP A N 1
ATOM 565 C CA . ASP A 1 75 ? -14.727 8.859 14.195 1 96.06 75 ASP A CA 1
ATOM 566 C C . ASP A 1 75 ? -13.586 9.711 13.641 1 96.06 75 ASP A C 1
ATOM 568 O O . ASP A 1 75 ? -13.641 10.945 13.695 1 96.06 75 ASP A O 1
ATOM 572 N N . TRP A 1 76 ? -12.641 9.047 13.109 1 97.31 76 TRP A N 1
ATOM 573 C CA . TRP A 1 76 ? -11.516 9.766 12.516 1 97.31 76 TRP A CA 1
ATOM 574 C C . TRP A 1 76 ? -11.953 10.508 11.258 1 97.31 76 TRP A C 1
ATOM 576 O O . TRP A 1 76 ? -11.523 11.641 11.023 1 97.31 76 TRP A O 1
ATOM 586 N N . GLU A 1 77 ? -12.766 9.883 10.516 1 97.31 77 GLU A N 1
ATOM 587 C CA . GLU A 1 77 ? -13.312 10.523 9.328 1 97.31 77 GLU A CA 1
ATOM 588 C C . GLU A 1 77 ? -14.102 11.781 9.688 1 97.31 77 GLU A C 1
ATOM 590 O O . GLU A 1 77 ? -13.992 12.805 9.008 1 97.31 77 GLU A O 1
ATOM 595 N N . LYS A 1 78 ? -14.828 11.727 10.711 1 97.44 78 LYS A N 1
ATOM 596 C CA . LYS A 1 78 ? -15.578 12.883 11.188 1 97.44 78 LYS A CA 1
ATOM 597 C C . LYS A 1 78 ? -14.641 14.023 11.594 1 97.44 78 LYS A C 1
ATOM 599 O O . LYS A 1 78 ? -15.008 15.195 11.508 1 97.44 78 LYS A O 1
ATOM 604 N N . ALA A 1 79 ? -13.523 13.625 12.039 1 96.62 79 ALA A N 1
ATOM 605 C CA . ALA A 1 79 ? -12.5 14.602 12.422 1 96.62 79 ALA A CA 1
ATOM 606 C C . ALA A 1 79 ? -11.656 15.016 11.227 1 96.62 79 ALA A C 1
ATOM 608 O O . ALA A 1 79 ? -10.578 15.586 11.383 1 96.62 79 ALA A O 1
ATOM 609 N N . SER A 1 80 ? -12.078 14.617 9.961 1 97.56 80 SER A N 1
ATOM 610 C CA . SER A 1 80 ? -11.445 14.953 8.688 1 97.56 80 SER A CA 1
ATOM 611 C C . SER A 1 80 ? -10.039 14.375 8.594 1 97.56 80 SER A C 1
ATOM 613 O O . SER A 1 80 ? -9.141 15 8.031 1 97.56 80 SER A O 1
ATOM 615 N N . PHE A 1 81 ? -9.891 13.297 9.336 1 97.94 81 PHE A N 1
ATOM 616 C CA . PHE A 1 81 ? -8.641 12.539 9.289 1 97.94 81 PHE A CA 1
ATOM 617 C C . PHE A 1 81 ? -7.492 13.375 9.844 1 97.94 81 PHE A C 1
ATOM 619 O O . PHE A 1 81 ? -6.363 13.281 9.352 1 97.94 81 PHE A O 1
ATOM 626 N N . ALA A 1 82 ? -7.75 14.219 10.781 1 96.69 82 ALA A N 1
ATOM 627 C CA . ALA A 1 82 ? -6.652 14.977 11.383 1 96.69 82 ALA A CA 1
ATOM 628 C C . ALA A 1 82 ? -5.477 14.062 11.719 1 96.69 82 ALA A C 1
ATOM 630 O O . ALA A 1 82 ? -5.66 12.992 12.297 1 96.69 82 ALA A O 1
ATOM 631 N N . PRO A 1 83 ? -4.258 14.555 11.242 1 97.44 83 PRO A N 1
ATOM 632 C CA . PRO A 1 83 ? -3.764 15.859 10.797 1 97.44 83 PRO A CA 1
ATOM 633 C C . PRO A 1 83 ? -3.586 15.938 9.281 1 97.44 83 PRO A C 1
ATOM 635 O O . PRO A 1 83 ? -2.631 16.547 8.805 1 97.44 83 PRO A O 1
ATOM 638 N N . GLU A 1 84 ? -4.43 15.305 8.516 1 98.38 84 GLU A N 1
ATOM 639 C CA . GLU A 1 84 ? -4.293 15.18 7.07 1 98.38 84 GLU A CA 1
ATOM 640 C C . GLU A 1 84 ? -4.113 16.547 6.414 1 98.38 84 GLU A C 1
ATOM 642 O O . GLU A 1 84 ? -3.191 16.734 5.621 1 98.38 84 GLU A O 1
ATOM 647 N N . ALA A 1 85 ? -4.965 17.469 6.688 1 98.19 85 ALA A N 1
ATOM 648 C CA . ALA A 1 85 ? -4.91 18.781 6.051 1 98.19 85 ALA A CA 1
ATOM 649 C C . ALA A 1 85 ? -3.553 19.438 6.277 1 98.19 85 ALA A C 1
ATOM 651 O O . ALA A 1 85 ? -2.963 20 5.348 1 98.19 85 ALA A O 1
ATOM 652 N N . ASP A 1 86 ? -3.102 19.375 7.477 1 97.69 86 ASP A N 1
ATOM 653 C CA . ASP A 1 86 ? -1.798 19.938 7.809 1 97.69 86 ASP A CA 1
ATOM 654 C C . ASP A 1 86 ? -0.682 19.234 7.039 1 97.69 86 ASP A C 1
ATOM 656 O O . ASP A 1 86 ? 0.205 19.875 6.484 1 97.69 86 ASP A O 1
ATOM 660 N N . PHE A 1 87 ? -0.744 17.984 7.023 1 98.69 87 PHE A N 1
ATOM 661 C CA . PHE A 1 87 ? 0.288 17.203 6.359 1 98.69 87 PHE A CA 1
ATOM 662 C C . PHE A 1 87 ? 0.31 17.484 4.863 1 98.69 87 PHE A C 1
ATOM 664 O O . PHE A 1 87 ? 1.374 17.719 4.285 1 98.69 87 PHE A O 1
ATOM 671 N N . LEU A 1 88 ? -0.845 17.516 4.258 1 98.81 88 LEU A N 1
ATOM 672 C CA . LEU A 1 88 ? -0.925 17.734 2.82 1 98.81 88 LEU A CA 1
ATOM 673 C C . LEU A 1 88 ? -0.483 19.156 2.469 1 98.81 88 LEU A C 1
ATOM 675 O O . LEU A 1 88 ? 0.131 19.375 1.422 1 98.81 88 LEU A O 1
ATOM 679 N N . ALA A 1 89 ? -0.791 20.109 3.287 1 98.5 89 ALA A N 1
ATOM 680 C CA . ALA A 1 89 ? -0.331 21.484 3.078 1 98.5 89 ALA A CA 1
ATOM 681 C C . ALA A 1 89 ? 1.193 21.562 3.102 1 98.5 89 ALA A C 1
ATOM 683 O O . ALA A 1 89 ? 1.798 22.266 2.285 1 98.5 89 ALA A O 1
ATOM 684 N N . LYS A 1 90 ? 1.804 20.859 4.039 1 98.56 90 LYS A N 1
ATOM 685 C CA . LYS A 1 90 ? 3.262 20.812 4.098 1 98.56 90 LYS A CA 1
ATOM 686 C C . LYS A 1 90 ? 3.844 20.203 2.828 1 98.56 90 LYS A C 1
ATOM 688 O O . LYS A 1 90 ? 4.801 20.734 2.262 1 98.56 90 LYS A O 1
ATOM 693 N N . LEU A 1 91 ? 3.27 19.062 2.361 1 98.81 91 LEU A N 1
ATOM 694 C CA . LEU A 1 91 ? 3.744 18.422 1.142 1 98.81 91 LEU A CA 1
ATOM 695 C C . LEU A 1 91 ? 3.646 19.375 -0.048 1 98.81 91 LEU A C 1
ATOM 697 O O . LEU A 1 91 ? 4.574 19.453 -0.859 1 98.81 91 LEU A O 1
ATOM 701 N N . LYS A 1 92 ? 2.529 20.047 -0.152 1 98.62 92 LYS A N 1
ATOM 702 C CA . LYS A 1 92 ? 2.287 20.969 -1.259 1 98.62 92 LYS A CA 1
ATOM 703 C C . LYS A 1 92 ? 3.35 22.062 -1.306 1 98.62 92 LYS A C 1
ATOM 705 O O . LYS A 1 92 ? 3.701 22.547 -2.383 1 98.62 92 LYS A O 1
ATOM 710 N N . GLY A 1 93 ? 3.889 22.422 -0.238 1 98.5 93 GLY A N 1
ATOM 711 C CA . GLY A 1 93 ? 4.859 23.5 -0.131 1 98.5 93 GLY A CA 1
ATOM 712 C C . GLY A 1 93 ? 6.273 23.062 -0.464 1 98.5 93 GLY A C 1
ATOM 713 O O . GLY A 1 93 ? 7.18 23.891 -0.548 1 98.5 93 GLY A O 1
ATOM 714 N N . ILE A 1 94 ? 6.473 21.812 -0.668 1 98.75 94 ILE A N 1
ATOM 715 C CA . ILE A 1 94 ? 7.809 21.297 -0.909 1 98.75 94 ILE A CA 1
ATOM 716 C C . ILE A 1 94 ? 8.109 21.297 -2.406 1 98.75 94 ILE A C 1
ATOM 718 O O . ILE A 1 94 ? 7.379 20.688 -3.193 1 98.75 94 ILE A O 1
ATOM 722 N N . GLU A 1 95 ? 9.109 21.969 -2.838 1 98.62 95 GLU A N 1
ATOM 723 C CA . GLU A 1 95 ? 9.547 21.906 -4.227 1 98.62 95 GLU A CA 1
ATOM 724 C C . GLU A 1 95 ? 9.898 20.469 -4.633 1 98.62 95 GLU A C 1
ATOM 726 O O . GLU A 1 95 ? 10.586 19.766 -3.895 1 98.62 95 GLU A O 1
ATOM 731 N N . GLY A 1 96 ? 9.328 20.047 -5.781 1 98.69 96 GLY A N 1
ATOM 732 C CA . GLY A 1 96 ? 9.633 18.719 -6.266 1 98.69 96 GLY A CA 1
ATOM 733 C C . GLY A 1 96 ? 8.578 17.688 -5.906 1 98.69 96 GLY A C 1
ATOM 734 O O . GLY A 1 96 ? 8.648 16.531 -6.344 1 98.69 96 GLY A O 1
ATOM 735 N N . ILE A 1 97 ? 7.621 18.062 -5.059 1 98.88 97 ILE A N 1
ATOM 736 C CA . ILE A 1 97 ? 6.48 17.203 -4.766 1 98.88 97 ILE A CA 1
ATOM 737 C C . ILE A 1 97 ? 5.359 17.484 -5.77 1 98.88 97 ILE A C 1
ATOM 739 O O . ILE A 1 97 ? 5.074 18.641 -6.094 1 98.88 97 ILE A O 1
ATOM 743 N N . SER A 1 98 ? 4.758 16.406 -6.219 1 98.69 98 SER A N 1
ATOM 744 C CA . SER A 1 98 ? 3.623 16.516 -7.133 1 98.69 98 SER A CA 1
ATOM 745 C C . SER A 1 98 ? 2.621 15.383 -6.895 1 98.69 98 SER A C 1
ATOM 747 O O . SER A 1 98 ? 2.865 14.492 -6.086 1 98.69 98 SER A O 1
ATOM 749 N N . SER A 1 99 ? 1.441 15.5 -7.441 1 98.5 99 SER A N 1
ATOM 750 C CA . SER A 1 99 ? 0.43 14.445 -7.48 1 98.5 99 SER A CA 1
ATOM 751 C C . SER A 1 99 ? -0.008 14.047 -6.078 1 98.5 99 SER A C 1
ATOM 753 O O . SER A 1 99 ? -0.039 12.859 -5.746 1 98.5 99 SER A O 1
ATOM 755 N N . ILE A 1 100 ? -0.295 14.945 -5.293 1 98.75 100 ILE A N 1
ATOM 756 C CA . ILE A 1 100 ? -0.772 14.672 -3.945 1 98.75 100 ILE A CA 1
ATOM 757 C C . ILE A 1 100 ? -2.188 14.102 -4.004 1 98.75 100 ILE A C 1
ATOM 759 O O . ILE A 1 100 ? -3.086 14.711 -4.582 1 98.75 100 ILE A O 1
ATOM 763 N N . GLU A 1 101 ? -2.344 12.938 -3.42 1 98.06 101 GLU A N 1
ATOM 764 C CA . GLU A 1 101 ? -3.623 12.234 -3.453 1 98.06 101 GLU A CA 1
ATOM 765 C C . GLU A 1 101 ? -3.895 11.523 -2.131 1 98.06 101 GLU A C 1
ATOM 767 O O . GLU A 1 101 ? -2.973 11.281 -1.349 1 98.06 101 GLU A O 1
ATOM 772 N N . THR A 1 102 ? -5.164 11.266 -1.881 1 98.56 102 THR A N 1
ATOM 773 C CA . THR A 1 102 ? -5.582 10.438 -0.752 1 98.56 102 THR A CA 1
ATOM 774 C C . THR A 1 102 ? -6.473 9.289 -1.222 1 98.56 102 THR A C 1
ATOM 776 O O . THR A 1 102 ? -7.145 9.398 -2.25 1 98.56 102 THR A O 1
ATOM 779 N N . GLN A 1 103 ? -6.348 8.266 -0.542 1 98.06 103 GLN A N 1
ATOM 780 C CA . GLN A 1 103 ? -7.203 7.121 -0.83 1 98.06 103 GLN A CA 1
ATOM 781 C C . GLN A 1 103 ? -7.594 6.391 0.452 1 98.06 103 GLN A C 1
ATOM 783 O O . GLN A 1 103 ? -6.867 6.438 1.446 1 98.06 103 GLN A O 1
ATOM 788 N N . THR A 1 104 ? -8.773 5.773 0.435 1 98.5 104 THR A N 1
ATOM 789 C CA . THR A 1 104 ? -9.234 4.91 1.515 1 98.5 104 THR A CA 1
ATOM 790 C C . THR A 1 104 ? -9.469 3.49 1.008 1 98.5 104 THR A C 1
ATOM 792 O O . THR A 1 104 ? -10.031 3.297 -0.072 1 98.5 104 THR A O 1
ATOM 795 N N . TYR A 1 105 ? -8.984 2.525 1.73 1 98.69 105 TYR A N 1
ATOM 796 C CA . TYR A 1 105 ? -9.156 1.129 1.346 1 98.69 105 TYR A CA 1
ATOM 797 C C . TYR A 1 105 ? -9.078 0.215 2.562 1 98.69 105 TYR A C 1
ATOM 799 O O . TYR A 1 105 ? -8.727 0.658 3.658 1 98.69 105 TYR A O 1
ATOM 807 N N . THR A 1 106 ? -9.5 -1.031 2.441 1 98.75 106 THR A N 1
ATOM 808 C CA . THR A 1 106 ? -9.305 -2.018 3.498 1 98.75 106 THR A CA 1
ATOM 809 C C . THR A 1 106 ? -7.895 -2.59 3.453 1 98.75 106 THR A C 1
ATOM 811 O O . THR A 1 106 ? -7.312 -2.742 2.375 1 98.75 106 THR A O 1
ATOM 814 N N . LEU A 1 107 ? -7.332 -2.83 4.543 1 98.75 107 LEU A N 1
ATOM 815 C CA . LEU A 1 107 ? -5.984 -3.363 4.691 1 98.75 107 LEU A CA 1
ATOM 816 C C . LEU A 1 107 ? -5.934 -4.426 5.781 1 98.75 107 LEU A C 1
ATOM 818 O O . LEU A 1 107 ? -6.176 -4.129 6.953 1 98.75 107 LEU A O 1
ATOM 822 N N . GLU A 1 108 ? -5.629 -5.637 5.406 1 98.44 108 GLU A N 1
ATOM 823 C CA . GLU A 1 108 ? -5.672 -6.762 6.336 1 98.44 108 GLU A CA 1
ATOM 824 C C . GLU A 1 108 ? -4.34 -7.512 6.355 1 98.44 108 GLU A C 1
ATOM 826 O O . GLU A 1 108 ? -3.727 -7.723 5.305 1 98.44 108 GLU A O 1
ATOM 831 N N . GLU A 1 109 ? -3.953 -7.828 7.566 1 96.44 109 GLU A N 1
ATOM 832 C CA . GLU A 1 109 ? -2.885 -8.82 7.668 1 96.44 109 GLU A CA 1
ATOM 833 C C . GLU A 1 109 ? -3.402 -10.219 7.363 1 96.44 109 GLU A C 1
ATOM 835 O O . GLU A 1 109 ? -4.453 -10.625 7.863 1 96.44 109 GLU A O 1
ATOM 840 N N . MET A 1 110 ? -2.641 -10.859 6.508 1 95.25 110 MET A N 1
ATOM 841 C CA . MET A 1 110 ? -3.062 -12.195 6.105 1 95.25 110 MET A CA 1
ATOM 842 C C . MET A 1 110 ? -2.346 -13.266 6.926 1 95.25 110 MET A C 1
ATOM 844 O O . MET A 1 110 ? -1.188 -13.086 7.312 1 95.25 110 MET A O 1
ATOM 848 N N . MET B 1 1 ? 21.969 0.163 8.586 1 86.31 1 MET B N 1
ATOM 849 C CA . MET B 1 1 ? 20.625 0.212 8.023 1 86.31 1 MET B CA 1
ATOM 850 C C . MET B 1 1 ? 20.625 0.914 6.672 1 86.31 1 MET B C 1
ATOM 852 O O . MET B 1 1 ? 21.156 2.016 6.539 1 86.31 1 MET B O 1
ATOM 856 N N . PRO B 1 2 ? 20.266 0.166 5.602 1 93.38 2 PRO B N 1
ATOM 857 C CA . PRO B 1 2 ? 20.281 0.833 4.297 1 93.38 2 PRO B CA 1
ATOM 858 C C . PRO B 1 2 ? 19.422 2.098 4.277 1 93.38 2 PRO B C 1
ATOM 860 O O . PRO B 1 2 ? 18.531 2.264 5.117 1 93.38 2 PRO B O 1
ATOM 863 N N . ALA B 1 3 ? 19.828 3.023 3.359 1 95.56 3 ALA B N 1
ATOM 864 C CA . ALA B 1 3 ? 19.172 4.328 3.295 1 95.56 3 ALA B CA 1
ATOM 865 C C . ALA B 1 3 ? 18.953 4.758 1.849 1 95.56 3 ALA B C 1
ATOM 867 O O . ALA B 1 3 ? 19.797 4.504 0.983 1 95.56 3 ALA B O 1
ATOM 868 N N . ILE B 1 4 ? 17.797 5.434 1.613 1 96.56 4 ILE B N 1
ATOM 869 C CA . ILE B 1 4 ? 17.578 6.098 0.333 1 96.56 4 ILE B CA 1
ATOM 870 C C . ILE B 1 4 ? 18.203 7.488 0.356 1 96.56 4 ILE B C 1
ATOM 872 O O . ILE B 1 4 ? 18.828 7.91 -0.621 1 96.56 4 ILE B O 1
ATOM 876 N N . THR B 1 5 ? 17.969 8.188 1.443 1 96.88 5 THR B N 1
ATOM 877 C CA . THR B 1 5 ? 18.688 9.391 1.854 1 96.88 5 THR B CA 1
ATOM 878 C C . THR B 1 5 ? 19.109 9.289 3.314 1 96.88 5 THR B C 1
ATOM 880 O O . THR B 1 5 ? 18.75 8.336 4.008 1 96.88 5 THR B O 1
ATOM 883 N N . ASP B 1 6 ? 19.812 10.242 3.775 1 96.12 6 ASP B N 1
ATOM 884 C CA . ASP B 1 6 ? 20.234 10.211 5.176 1 96.12 6 ASP B CA 1
ATOM 885 C C . ASP B 1 6 ? 19.016 10.203 6.102 1 96.12 6 ASP B C 1
ATOM 887 O O . ASP B 1 6 ? 19.062 9.633 7.195 1 96.12 6 ASP B O 1
ATOM 891 N N . ALA B 1 7 ? 17.953 10.773 5.625 1 96.56 7 ALA B N 1
ATOM 892 C CA . ALA B 1 7 ? 16.766 10.922 6.457 1 96.56 7 ALA B CA 1
ATOM 893 C C . ALA B 1 7 ? 15.805 9.758 6.254 1 96.56 7 ALA B C 1
ATOM 895 O O . ALA B 1 7 ? 14.938 9.516 7.098 1 96.56 7 ALA B O 1
ATOM 896 N N . VAL B 1 8 ? 15.938 9.102 5.121 1 98 8 VAL B N 1
ATOM 897 C CA . VAL B 1 8 ? 15 8.039 4.781 1 98 8 VAL B CA 1
ATOM 898 C C . VAL B 1 8 ? 15.711 6.688 4.801 1 98 8 VAL B C 1
ATOM 900 O O . VAL B 1 8 ? 16.312 6.281 3.799 1 98 8 VAL B O 1
ATOM 903 N N . LYS B 1 9 ? 15.586 6.07 5.961 1 97.88 9 LYS B N 1
ATOM 904 C CA . LYS B 1 9 ? 16.188 4.758 6.176 1 97.88 9 LYS B CA 1
ATOM 905 C C . LYS B 1 9 ? 15.133 3.658 6.172 1 97.88 9 LYS B C 1
ATOM 907 O O . LYS B 1 9 ? 13.938 3.936 6.316 1 97.88 9 LYS B O 1
ATOM 912 N N . PHE B 1 10 ? 15.578 2.477 5.863 1 98.12 10 PHE B N 1
ATOM 913 C CA . PHE B 1 10 ? 14.609 1.385 5.832 1 98.12 10 PHE B CA 1
ATOM 914 C C . PHE B 1 10 ? 15.242 0.086 6.316 1 98.12 10 PHE B C 1
ATOM 916 O O . PHE B 1 10 ? 16.469 -0.084 6.23 1 98.12 10 PHE B O 1
ATOM 923 N N . GLU B 1 11 ? 14.43 -0.786 6.84 1 97.94 11 GLU B N 1
ATOM 924 C CA . GLU B 1 11 ? 14.836 -2.115 7.285 1 97.94 11 GLU B CA 1
ATOM 925 C C . GLU B 1 11 ? 14.133 -3.205 6.477 1 97.94 11 GLU B C 1
ATOM 927 O O . GLU B 1 11 ? 14.562 -4.359 6.48 1 97.94 11 GLU B O 1
ATOM 932 N N . ASN B 1 12 ? 13.062 -2.816 5.836 1 98.31 12 ASN B N 1
ATOM 933 C CA . ASN B 1 12 ? 12.227 -3.797 5.148 1 98.31 12 ASN B CA 1
ATOM 934 C C . ASN B 1 12 ? 11.969 -3.398 3.701 1 98.31 12 ASN B C 1
ATOM 936 O O . ASN B 1 12 ? 11.898 -2.209 3.383 1 98.31 12 ASN B O 1
ATOM 940 N N . ILE B 1 13 ? 11.859 -4.344 2.852 1 98.44 13 ILE B N 1
ATOM 941 C CA . ILE B 1 13 ? 11.453 -4.195 1.457 1 98.44 13 ILE B CA 1
ATOM 942 C C . ILE B 1 13 ? 10.203 -5.027 1.19 1 98.44 13 ILE B C 1
ATOM 944 O O . ILE B 1 13 ? 10.047 -6.121 1.741 1 98.44 13 ILE B O 1
ATOM 948 N N . ALA B 1 14 ? 9.359 -4.516 0.385 1 98.56 14 ALA B N 1
ATOM 949 C CA . ALA B 1 14 ? 8.109 -5.195 0.069 1 98.56 14 ALA B CA 1
ATOM 950 C C . ALA B 1 14 ? 7.973 -5.43 -1.433 1 98.56 14 ALA B C 1
ATOM 952 O O . ALA B 1 14 ? 8.406 -4.605 -2.238 1 98.56 14 ALA B O 1
ATOM 953 N N . ARG B 1 15 ? 7.414 -6.5 -1.802 1 98.69 15 ARG B N 1
ATOM 954 C CA . ARG B 1 15 ? 6.949 -6.84 -3.143 1 98.69 15 ARG B CA 1
ATOM 955 C C . ARG B 1 15 ? 5.426 -6.824 -3.215 1 98.69 15 ARG B C 1
ATOM 957 O O . ARG B 1 15 ? 4.754 -7.508 -2.438 1 98.69 15 ARG B O 1
ATOM 964 N N . GLU B 1 16 ? 4.957 -6 -4.094 1 98.62 16 GLU B N 1
ATOM 965 C CA . GLU B 1 16 ? 3.514 -5.844 -4.25 1 98.62 16 GLU B CA 1
ATOM 966 C C . GLU B 1 16 ? 3.031 -6.465 -5.559 1 98.62 16 GLU B C 1
ATOM 968 O O . GLU B 1 16 ? 3.609 -6.223 -6.617 1 98.62 16 GLU B O 1
ATOM 973 N N . TRP B 1 17 ? 2.043 -7.262 -5.477 1 98.75 17 TRP B N 1
ATOM 974 C CA . TRP B 1 17 ? 1.247 -7.734 -6.605 1 98.75 17 TRP B CA 1
ATOM 975 C C . TRP B 1 17 ? -0.106 -7.035 -6.648 1 98.75 17 TRP B C 1
ATOM 977 O O . TRP B 1 17 ? -0.844 -7.031 -5.66 1 98.75 17 TRP B O 1
ATOM 987 N N . ARG B 1 18 ? -0.414 -6.465 -7.797 1 98.62 18 ARG B N 1
ATOM 988 C CA . ARG B 1 18 ? -1.646 -5.684 -7.844 1 98.62 18 ARG B CA 1
ATOM 989 C C . ARG B 1 18 ? -2.418 -5.953 -9.133 1 98.62 18 ARG B C 1
ATOM 991 O O . ARG B 1 18 ? -1.82 -6.258 -10.164 1 98.62 18 ARG B O 1
ATOM 998 N N . CYS B 1 19 ? -3.672 -5.82 -9.031 1 98.88 19 CYS B N 1
ATOM 999 C CA . CYS B 1 19 ? -4.555 -5.875 -10.188 1 98.88 19 CYS B CA 1
ATOM 1000 C C . CYS B 1 19 ? -5.824 -5.066 -9.945 1 98.88 19 CYS B C 1
ATOM 1002 O O . CYS B 1 19 ? -6.027 -4.535 -8.852 1 98.88 19 CYS B O 1
ATOM 1004 N N . LYS B 1 20 ? -6.508 -4.863 -10.984 1 98.88 20 LYS B N 1
ATOM 1005 C CA . LYS B 1 20 ? -7.848 -4.297 -10.883 1 98.88 20 LYS B CA 1
ATOM 1006 C C . LYS B 1 20 ? -8.914 -5.383 -11.016 1 98.88 20 LYS B C 1
ATOM 1008 O O . LYS B 1 20 ? -8.758 -6.324 -11.797 1 98.88 20 LYS B O 1
ATOM 1013 N N . TRP B 1 21 ? -9.891 -5.242 -10.242 1 98.75 21 TRP B N 1
ATOM 1014 C CA . TRP B 1 21 ? -11.039 -6.133 -10.328 1 98.75 21 TRP B CA 1
ATOM 1015 C C . TRP B 1 21 ? -12.266 -5.391 -10.859 1 98.75 21 TRP B C 1
ATOM 1017 O O . TRP B 1 21 ? -12.242 -4.168 -11 1 98.75 21 TRP B O 1
ATOM 1027 N N . SER B 1 22 ? -13.289 -6.176 -11.242 1 98.44 22 SER B N 1
ATOM 1028 C CA . SER B 1 22 ? -14.5 -5.586 -11.789 1 98.44 22 SER B CA 1
ATOM 1029 C C . SER B 1 22 ? -15.672 -5.73 -10.82 1 98.44 22 SER B C 1
ATOM 1031 O O . SER B 1 22 ? -15.781 -6.738 -10.117 1 98.44 22 SER B O 1
ATOM 1033 N N . GLY B 1 23 ? -16.531 -4.746 -10.82 1 97.75 23 GLY B N 1
ATOM 1034 C CA . GLY B 1 23 ? -17.719 -4.801 -10 1 97.75 23 GLY B CA 1
ATOM 1035 C C . GLY B 1 23 ? -18.828 -5.656 -10.602 1 97.75 23 GLY B C 1
ATOM 1036 O O . GLY B 1 23 ? -19.891 -5.805 -10.008 1 97.75 23 GLY B O 1
ATOM 1037 N N . ASP B 1 24 ? -18.594 -6.242 -11.75 1 97.06 24 ASP B N 1
ATOM 1038 C CA . ASP B 1 24 ? -19.594 -7.02 -12.469 1 97.06 24 ASP B CA 1
ATOM 1039 C C . ASP B 1 24 ? -19.891 -8.328 -11.742 1 97.06 24 ASP B C 1
ATOM 1041 O O . ASP B 1 24 ? -19.078 -8.812 -10.961 1 97.06 24 ASP B O 1
ATOM 1045 N N . ASN B 1 25 ? -21.141 -8.883 -11.977 1 97.5 25 ASN B N 1
ATOM 1046 C CA . ASN B 1 25 ? -21.547 -10.195 -11.477 1 97.5 25 ASN B CA 1
ATOM 1047 C C . ASN B 1 25 ? -21.328 -10.305 -9.969 1 97.5 25 ASN B C 1
ATOM 1049 O O . ASN B 1 25 ? -20.703 -11.258 -9.5 1 97.5 25 ASN B O 1
ATOM 1053 N N . GLU B 1 26 ? -21.766 -9.266 -9.281 1 97.19 26 GLU B N 1
ATOM 1054 C CA . GLU B 1 26 ? -21.656 -9.234 -7.828 1 97.19 26 GLU B CA 1
ATOM 1055 C C . GLU B 1 26 ? -20.203 -9.375 -7.375 1 97.19 26 GLU B C 1
ATOM 1057 O O . GLU B 1 26 ? -19.906 -10.133 -6.453 1 97.19 26 GLU B O 1
ATOM 1062 N N . LYS B 1 27 ? -19.266 -8.781 -8.062 1 98.25 27 LYS B N 1
ATOM 1063 C CA . LYS B 1 27 ? -17.844 -8.727 -7.73 1 98.25 27 LYS B CA 1
ATOM 1064 C C . LYS B 1 27 ? -17.219 -10.109 -7.785 1 98.25 27 LYS B C 1
ATOM 1066 O O . LYS B 1 27 ? -16.391 -10.461 -6.93 1 98.25 27 LYS B O 1
ATOM 1071 N N . ALA B 1 28 ? -17.547 -10.906 -8.773 1 98.56 28 ALA B N 1
ATOM 1072 C CA . ALA B 1 28 ? -17.062 -12.273 -8.906 1 98.56 28 ALA B CA 1
ATOM 1073 C C . ALA B 1 28 ? -15.539 -12.297 -9.055 1 98.56 28 ALA B C 1
ATOM 1075 O O . ALA B 1 28 ? -14.875 -13.203 -8.547 1 98.56 28 ALA B O 1
ATOM 1076 N N . SER B 1 29 ? -15.031 -11.32 -9.789 1 98.81 29 SER B N 1
ATOM 1077 C CA . SER B 1 29 ? -13.594 -11.297 -10 1 98.81 29 SER B CA 1
ATOM 1078 C C . SER B 1 29 ? -12.844 -11.047 -8.695 1 98.81 29 SER B C 1
ATOM 1080 O O . SER B 1 29 ? -11.773 -11.617 -8.469 1 98.81 29 SER B O 1
ATOM 1082 N N . LEU B 1 30 ? -13.352 -10.203 -7.812 1 98.81 30 LEU B N 1
ATOM 1083 C CA . LEU B 1 30 ? -12.734 -9.961 -6.512 1 98.81 30 LEU B CA 1
ATOM 1084 C C . LEU B 1 30 ? -12.758 -11.227 -5.656 1 98.81 30 LEU B C 1
ATOM 1086 O O . LEU B 1 30 ? -11.766 -11.555 -5.004 1 98.81 30 LEU B O 1
ATOM 1090 N N . THR B 1 31 ? -13.859 -11.898 -5.664 1 98.75 31 THR B N 1
ATOM 1091 C CA . THR B 1 31 ? -13.992 -13.148 -4.926 1 98.75 31 THR B CA 1
ATOM 1092 C C . THR B 1 31 ? -12.992 -14.18 -5.43 1 98.75 31 THR B C 1
ATOM 1094 O O . THR B 1 31 ? -12.352 -14.867 -4.629 1 98.75 31 THR B O 1
ATOM 1097 N N . ALA B 1 32 ? -12.859 -14.227 -6.742 1 98.81 32 ALA B N 1
ATOM 1098 C CA . ALA B 1 32 ? -11.922 -15.172 -7.344 1 98.81 32 ALA B CA 1
ATOM 1099 C C . ALA B 1 32 ? -10.484 -14.797 -7.008 1 98.81 32 ALA B C 1
ATOM 1101 O O . ALA B 1 32 ? -9.641 -15.672 -6.781 1 98.81 32 ALA B O 1
ATOM 1102 N N . ALA B 1 33 ? -10.203 -13.523 -7.035 1 98.88 33 ALA B N 1
ATOM 1103 C CA . ALA B 1 33 ? -8.867 -13.07 -6.66 1 98.88 33 ALA B CA 1
ATOM 1104 C C . ALA B 1 33 ? -8.539 -13.461 -5.223 1 98.88 33 ALA B C 1
ATOM 1106 O O . ALA B 1 33 ? -7.422 -13.906 -4.934 1 98.88 33 ALA B O 1
ATOM 1107 N N . GLN B 1 34 ? -9.461 -13.273 -4.309 1 98.75 34 GLN B N 1
ATOM 1108 C CA . GLN B 1 34 ? -9.281 -13.68 -2.918 1 98.75 34 GLN B CA 1
ATOM 1109 C C . GLN B 1 34 ? -8.992 -15.172 -2.812 1 98.75 34 GLN B C 1
ATOM 1111 O O . GLN B 1 34 ? -8.117 -15.594 -2.053 1 98.75 34 GLN B O 1
ATOM 1116 N N . LYS B 1 35 ? -9.742 -15.922 -3.553 1 98.56 35 LYS B N 1
ATOM 1117 C CA . LYS B 1 35 ? -9.516 -17.375 -3.557 1 98.56 35 LYS B CA 1
ATOM 1118 C C . LYS B 1 35 ? -8.117 -17.703 -4.062 1 98.56 35 LYS B C 1
ATOM 1120 O O . LYS B 1 35 ? -7.449 -18.578 -3.504 1 98.56 35 LYS B O 1
ATOM 1125 N N . ALA B 1 36 ? -7.738 -17.047 -5.141 1 98.69 36 ALA B N 1
ATOM 1126 C CA . ALA B 1 36 ? -6.387 -17.25 -5.664 1 98.69 36 ALA B CA 1
ATOM 1127 C C . ALA B 1 36 ? -5.336 -16.938 -4.602 1 98.69 36 ALA B C 1
ATOM 1129 O O . ALA B 1 36 ? -4.355 -17.672 -4.461 1 98.69 36 ALA B O 1
ATOM 1130 N N . LEU B 1 37 ? -5.527 -15.891 -3.803 1 98.5 37 LEU B N 1
ATOM 1131 C CA . LEU B 1 37 ? -4.609 -15.531 -2.729 1 98.5 37 LEU B CA 1
ATOM 1132 C C . LEU B 1 37 ? -4.555 -16.625 -1.672 1 98.5 37 LEU B C 1
ATOM 1134 O O . LEU B 1 37 ? -3.471 -17.031 -1.25 1 98.5 37 LEU B O 1
ATOM 1138 N N . GLU B 1 38 ? -5.691 -17.094 -1.271 1 97.94 38 GLU B N 1
ATOM 1139 C CA . GLU B 1 38 ? -5.758 -18.141 -0.248 1 97.94 38 GLU B CA 1
ATOM 1140 C C . GLU B 1 38 ? -5.016 -19.391 -0.688 1 97.94 38 GLU B C 1
ATOM 1142 O O . GLU B 1 38 ? -4.395 -20.078 0.133 1 97.94 38 GLU B O 1
ATOM 1147 N N . GLU B 1 39 ? -5.043 -19.672 -1.924 1 97.5 39 GLU B N 1
ATOM 1148 C CA . GLU B 1 39 ? -4.391 -20.859 -2.451 1 97.5 39 GLU B CA 1
ATOM 1149 C C . GLU B 1 39 ? -2.871 -20.75 -2.363 1 97.5 39 GLU B C 1
ATOM 1151 O O . GLU B 1 39 ? -2.178 -21.75 -2.162 1 97.5 39 GLU B O 1
ATOM 1156 N N . VAL B 1 40 ? -2.396 -19.547 -2.51 1 96.5 40 VAL B N 1
ATOM 1157 C CA . VAL B 1 40 ? -0.944 -19.422 -2.561 1 96.5 40 VAL B CA 1
ATOM 1158 C C . VAL B 1 40 ? -0.42 -18.969 -1.198 1 96.5 40 VAL B C 1
ATOM 1160 O O . VAL B 1 40 ? 0.79 -18.969 -0.96 1 96.5 40 VAL B O 1
ATOM 1163 N N . LEU B 1 41 ? -1.225 -18.578 -0.301 1 96.88 41 LEU B N 1
ATOM 1164 C CA . LEU B 1 41 ? -0.859 -17.953 0.966 1 96.88 41 LEU B CA 1
ATOM 1165 C C . LEU B 1 41 ? 0.118 -18.828 1.742 1 96.88 41 LEU B C 1
ATOM 1167 O O . LEU B 1 41 ? 1.104 -18.344 2.291 1 96.88 41 LEU B O 1
ATOM 1171 N N . PRO B 1 42 ? -0.081 -20.188 1.833 1 96 42 PRO B N 1
ATOM 1172 C CA . PRO B 1 42 ? 0.894 -21.016 2.547 1 96 42 PRO B CA 1
ATOM 1173 C C . PRO B 1 42 ? 2.309 -20.875 1.989 1 96 42 PRO B C 1
ATOM 1175 O O . PRO B 1 42 ? 3.273 -20.812 2.754 1 96 42 PRO B O 1
ATOM 1178 N N . LYS B 1 43 ? 2.449 -20.766 0.671 1 95.19 43 LYS B N 1
ATOM 1179 C CA . LYS B 1 43 ? 3.76 -20.609 0.043 1 95.19 43 LYS B CA 1
ATOM 1180 C C . LYS B 1 43 ? 4.336 -19.234 0.317 1 95.19 43 LYS B C 1
ATOM 1182 O O . LYS B 1 43 ? 5.543 -19.094 0.531 1 95.19 43 LYS B O 1
ATOM 1187 N N . VAL B 1 44 ? 3.486 -18.203 0.287 1 94.81 44 VAL B N 1
ATOM 1188 C CA . VAL B 1 44 ? 3.926 -16.844 0.564 1 94.81 44 VAL B CA 1
ATOM 1189 C C . VAL B 1 44 ? 4.457 -16.75 1.993 1 94.81 44 VAL B C 1
ATOM 1191 O O . VAL B 1 44 ? 5.488 -16.125 2.238 1 94.81 44 VAL B O 1
ATOM 1194 N N . LYS B 1 45 ? 3.818 -17.375 2.877 1 93.38 45 LYS B N 1
ATOM 1195 C CA . LYS B 1 45 ? 4.184 -17.312 4.289 1 93.38 45 LYS B CA 1
ATOM 1196 C C . LYS B 1 45 ? 5.496 -18.031 4.555 1 93.38 45 LYS B C 1
ATOM 1198 O O . LYS B 1 45 ? 6.16 -17.781 5.562 1 93.38 45 LYS B O 1
ATOM 1203 N N . GLU B 1 46 ? 5.863 -18.953 3.715 1 91.44 46 GLU B N 1
ATOM 1204 C CA . GLU B 1 46 ? 7.133 -19.672 3.834 1 91.44 46 GLU B CA 1
ATOM 1205 C C . GLU B 1 46 ? 8.32 -18.719 3.668 1 91.44 46 GLU B C 1
ATOM 1207 O O . GLU B 1 46 ? 9.438 -19.047 4.055 1 91.44 46 GLU B O 1
ATOM 1212 N N . VAL B 1 47 ? 8.039 -17.594 3.123 1 89.69 47 VAL B N 1
ATOM 1213 C CA . VAL B 1 47 ? 9.141 -16.656 2.896 1 89.69 47 VAL B CA 1
ATOM 1214 C C . VAL B 1 47 ? 9.414 -15.867 4.172 1 89.69 47 VAL B C 1
ATOM 1216 O O . VAL B 1 47 ? 10.32 -15.023 4.199 1 89.69 47 VAL B O 1
ATOM 1219 N N . SER B 1 48 ? 8.727 -16.078 5.215 1 85.25 48 SER B N 1
ATOM 1220 C CA . SER B 1 48 ? 8.922 -15.555 6.562 1 85.25 48 SER B CA 1
ATOM 1221 C C . SER B 1 48 ? 8.766 -14.039 6.59 1 85.25 48 SER B C 1
ATOM 1223 O O . SER B 1 48 ? 9.531 -13.344 7.262 1 85.25 48 SER B O 1
ATOM 1225 N N . GLY B 1 49 ? 7.965 -13.508 5.785 1 90.69 49 GLY B N 1
ATOM 1226 C CA . GLY B 1 49 ? 7.598 -12.102 5.816 1 90.69 49 GLY B CA 1
ATOM 1227 C C . GLY B 1 49 ? 6.152 -11.867 6.211 1 90.69 49 GLY B C 1
ATOM 1228 O O . GLY B 1 49 ? 5.434 -12.812 6.547 1 90.69 49 GLY B O 1
ATOM 1229 N N . SER B 1 50 ? 5.746 -10.602 6.391 1 96.12 50 SER B N 1
ATOM 1230 C CA . SER B 1 50 ? 4.348 -10.258 6.617 1 96.12 50 SER B CA 1
ATOM 1231 C C . SER B 1 50 ? 3.596 -10.109 5.301 1 96.12 50 SER B C 1
ATOM 1233 O O . SER B 1 50 ? 4.176 -9.703 4.289 1 96.12 50 SER B O 1
ATOM 1235 N N . VAL B 1 51 ? 2.383 -10.539 5.285 1 97.94 51 VAL B N 1
ATOM 1236 C CA . VAL B 1 51 ? 1.535 -10.438 4.102 1 97.94 51 VAL B CA 1
ATOM 1237 C C . VAL B 1 51 ? 0.33 -9.547 4.406 1 97.94 51 VAL B C 1
ATOM 1239 O O . VAL B 1 51 ? -0.352 -9.734 5.414 1 97.94 51 VAL B O 1
ATOM 1242 N N . GLN B 1 52 ? 0.133 -8.602 3.553 1 98.38 52 GLN B N 1
ATOM 1243 C CA . GLN B 1 52 ? -1.046 -7.75 3.652 1 98.38 52 GLN B CA 1
ATOM 1244 C C . GLN B 1 52 ? -1.893 -7.832 2.385 1 98.38 52 GLN B C 1
ATOM 1246 O O . GLN B 1 52 ? -1.357 -7.957 1.282 1 98.38 52 GLN B O 1
ATOM 1251 N N . ARG B 1 53 ? -3.184 -7.754 2.572 1 98.81 53 ARG B N 1
ATOM 1252 C CA . ARG B 1 53 ? -4.133 -7.617 1.473 1 98.81 53 ARG B CA 1
ATOM 1253 C C . ARG B 1 53 ? -4.812 -6.25 1.5 1 98.81 53 ARG B C 1
ATOM 1255 O O . ARG B 1 53 ? -5.293 -5.812 2.547 1 98.81 53 ARG B O 1
ATOM 1262 N N . VAL B 1 54 ? -4.781 -5.605 0.392 1 98.88 54 VAL B N 1
ATOM 1263 C CA . VAL B 1 54 ? -5.43 -4.312 0.208 1 98.88 54 VAL B CA 1
ATOM 1264 C C . VAL B 1 54 ? -6.566 -4.445 -0.801 1 98.88 54 VAL B C 1
ATOM 1266 O O . VAL B 1 54 ? -6.383 -5 -1.886 1 98.88 54 VAL B O 1
ATOM 1269 N N . VAL B 1 55 ? -7.723 -4.043 -0.463 1 98.88 55 VAL B N 1
ATOM 1270 C CA 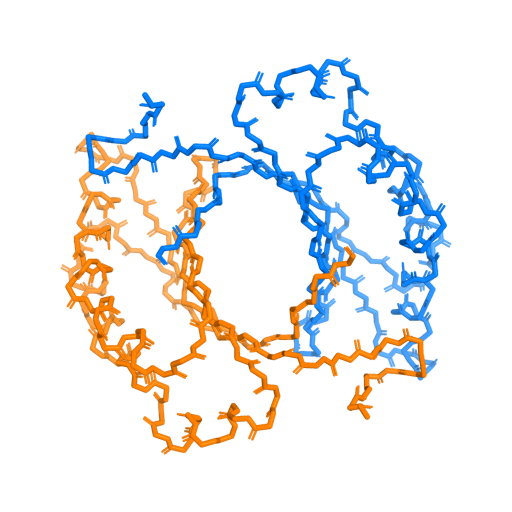. VAL B 1 55 ? -8.836 -3.98 -1.404 1 98.88 55 VAL B CA 1
ATOM 1271 C C . VAL B 1 55 ? -9.461 -2.586 -1.382 1 98.88 55 VAL B C 1
ATOM 1273 O O . VAL B 1 55 ? -9.844 -2.09 -0.321 1 98.88 55 VAL B O 1
ATOM 1276 N N . CYS B 1 56 ? -9.531 -1.991 -2.561 1 98.5 56 CYS B N 1
ATOM 1277 C CA . CYS B 1 56 ? -10.156 -0.683 -2.717 1 98.5 56 CYS B CA 1
ATOM 1278 C C . CYS B 1 56 ? -11.43 -0.782 -3.545 1 98.5 56 CYS B C 1
ATOM 1280 O O . CYS B 1 56 ? -11.383 -1.146 -4.723 1 98.5 56 CYS B O 1
ATOM 1282 N N . GLY B 1 57 ? -12.461 -0.412 -2.941 1 96.31 57 GLY B N 1
ATOM 1283 C CA . GLY B 1 57 ? -13.727 -0.441 -3.656 1 96.31 57 GLY B CA 1
ATOM 1284 C C . GLY B 1 57 ? -13.891 0.719 -4.617 1 96.31 57 GLY B C 1
ATOM 1285 O O . GLY B 1 57 ? -14.656 0.626 -5.582 1 96.31 57 GLY B O 1
ATOM 1286 N N . GLY B 1 58 ? -13.297 1.843 -4.34 1 94.56 58 GLY B N 1
ATOM 1287 C CA . GLY B 1 58 ? -13.422 3.029 -5.172 1 94.56 58 GLY B CA 1
ATOM 1288 C C . GLY B 1 58 ? -12.664 2.924 -6.48 1 94.56 58 GLY B C 1
ATOM 1289 O O . GLY B 1 58 ? -13.227 3.15 -7.551 1 94.56 58 GLY B O 1
ATOM 1290 N N . CYS B 1 59 ? -11.492 2.469 -6.418 1 95.88 59 CYS B N 1
ATOM 1291 C CA . CYS B 1 59 ? -10.695 2.385 -7.641 1 95.88 59 CYS B CA 1
ATOM 1292 C C . CYS B 1 59 ? -10.562 0.939 -8.102 1 95.88 59 CYS B C 1
ATOM 1294 O O . CYS B 1 59 ? -9.883 0.661 -9.094 1 95.88 59 CYS B O 1
ATOM 1296 N N . LEU B 1 60 ? -11 -0.017 -7.344 1 98.25 60 LEU B N 1
ATOM 1297 C CA . LEU B 1 60 ? -11.133 -1.424 -7.707 1 98.25 60 LEU B CA 1
ATOM 1298 C C . LEU B 1 60 ? -9.781 -2.125 -7.676 1 98.25 60 LEU B C 1
ATOM 1300 O O . LEU B 1 60 ? -9.539 -3.053 -8.453 1 98.25 60 LEU B O 1
ATOM 1304 N N . ASP B 1 61 ? -8.93 -1.713 -6.848 1 98.75 61 ASP B N 1
ATOM 1305 C CA . ASP B 1 61 ? -7.629 -2.357 -6.691 1 98.75 61 ASP B CA 1
ATOM 1306 C C . ASP B 1 61 ? -7.727 -3.574 -5.77 1 98.75 61 ASP B C 1
ATOM 1308 O O . ASP B 1 61 ? -8.414 -3.529 -4.746 1 98.75 61 ASP B O 1
ATOM 1312 N N . PHE B 1 62 ? -7.055 -4.617 -6.133 1 98.94 62 PHE B N 1
ATOM 1313 C CA . PHE B 1 62 ? -6.684 -5.75 -5.293 1 98.94 62 PHE B CA 1
ATOM 1314 C C . PHE B 1 62 ? -5.168 -5.898 -5.223 1 98.94 62 PHE B C 1
ATOM 1316 O O . PHE B 1 62 ? -4.512 -6.086 -6.25 1 98.94 62 PHE B O 1
ATOM 1323 N N . LYS B 1 63 ? -4.645 -5.77 -3.996 1 98.81 63 LYS B N 1
ATOM 1324 C CA . LYS B 1 63 ? -3.195 -5.836 -3.842 1 98.81 63 LYS B CA 1
ATOM 1325 C C . LYS B 1 63 ? -2.803 -6.848 -2.77 1 98.81 63 LYS B C 1
ATOM 1327 O O . LYS B 1 63 ? -3.482 -6.977 -1.75 1 98.81 63 LYS B O 1
ATOM 1332 N N . VAL B 1 64 ? -1.718 -7.461 -2.982 1 98.69 64 VAL B N 1
ATOM 1333 C CA . VAL B 1 64 ? -1.021 -8.289 -2.002 1 98.69 64 VAL B CA 1
ATOM 1334 C C . VAL B 1 64 ? 0.395 -7.754 -1.79 1 98.69 64 VAL B C 1
ATOM 1336 O O . VAL B 1 64 ? 1.152 -7.59 -2.748 1 98.69 64 VAL B O 1
ATOM 1339 N N . VAL B 1 65 ? 0.67 -7.445 -0.585 1 98.69 65 VAL B N 1
ATOM 1340 C CA . VAL B 1 65 ? 1.975 -6.887 -0.239 1 98.69 65 VAL B CA 1
ATOM 1341 C C . VAL B 1 65 ? 2.723 -7.855 0.674 1 98.69 65 VAL B C 1
ATOM 1343 O O . VAL B 1 65 ? 2.244 -8.188 1.761 1 98.69 65 VAL B O 1
ATOM 1346 N N . VAL B 1 66 ? 3.846 -8.289 0.231 1 98.44 66 VAL B N 1
ATOM 1347 C CA . VAL B 1 66 ? 4.707 -9.156 1.027 1 98.44 66 VAL B CA 1
ATOM 1348 C C . VAL B 1 66 ? 5.953 -8.391 1.459 1 98.44 66 VAL B C 1
ATOM 1350 O O . VAL B 1 66 ? 6.723 -7.914 0.618 1 98.44 66 VAL B O 1
ATOM 1353 N N . LYS B 1 67 ? 6.125 -8.266 2.705 1 98.12 67 LYS B N 1
ATOM 1354 C CA . LYS B 1 67 ? 7.223 -7.484 3.268 1 98.12 67 LYS B CA 1
ATOM 1355 C C . LYS B 1 67 ? 8.211 -8.383 4.004 1 98.12 67 LYS B C 1
ATOM 1357 O O . LYS B 1 67 ? 7.816 -9.234 4.797 1 98.12 67 LYS B O 1
ATOM 1362 N N . LEU B 1 68 ? 9.469 -8.172 3.777 1 97.25 68 LEU B N 1
ATOM 1363 C CA . LEU B 1 68 ? 10.57 -8.898 4.406 1 97.25 68 LEU B CA 1
ATOM 1364 C C . LEU B 1 68 ? 11.648 -7.934 4.883 1 97.25 68 LE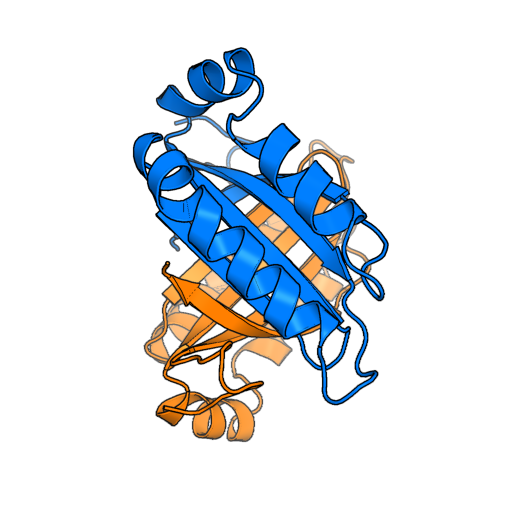U B C 1
ATOM 1366 O O . LEU B 1 68 ? 11.758 -6.816 4.375 1 97.25 68 LEU B O 1
ATOM 1370 N N . PRO B 1 69 ? 12.484 -8.453 5.902 1 97.38 69 PRO B N 1
ATOM 1371 C CA . PRO B 1 69 ? 13.719 -7.699 6.16 1 97.38 69 PRO B CA 1
ATOM 1372 C C . PRO B 1 69 ? 14.594 -7.566 4.918 1 97.38 69 PRO B C 1
ATOM 1374 O O . PRO B 1 69 ? 14.703 -8.508 4.129 1 97.38 69 PRO B O 1
ATOM 1377 N N . ALA B 1 70 ? 15.117 -6.438 4.793 1 97.19 70 ALA B N 1
ATOM 1378 C CA . ALA B 1 70 ? 15.945 -6.145 3.621 1 97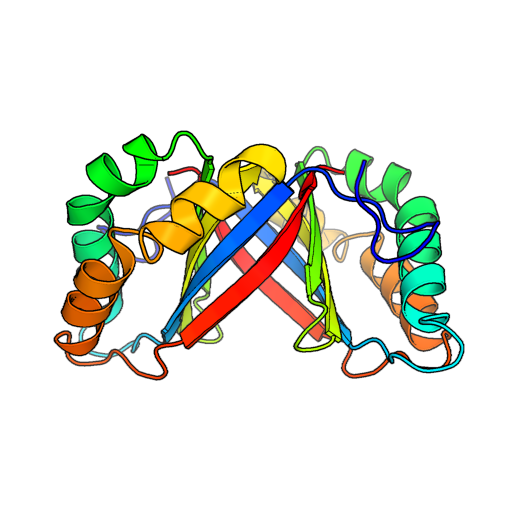.19 70 ALA B CA 1
ATOM 1379 C C . ALA B 1 70 ? 17.016 -7.215 3.424 1 97.19 70 ALA B C 1
ATOM 1381 O O . ALA B 1 70 ? 17.312 -7.598 2.291 1 97.19 70 ALA B O 1
ATOM 1382 N N . ALA B 1 71 ? 17.5 -7.77 4.465 1 95.69 71 ALA B N 1
ATOM 1383 C CA . ALA B 1 71 ? 18.594 -8.734 4.438 1 95.69 71 ALA B CA 1
ATOM 1384 C C . ALA B 1 71 ? 18.156 -10.055 3.809 1 95.69 71 ALA B C 1
ATOM 1386 O O . ALA B 1 71 ? 18.969 -10.82 3.318 1 95.69 71 ALA B O 1
ATOM 1387 N N . LYS B 1 72 ? 16.906 -10.305 3.748 1 95.62 72 LYS B N 1
ATOM 1388 C CA . LYS B 1 72 ? 16.375 -11.57 3.254 1 95.62 72 LYS B CA 1
ATOM 1389 C C . LYS B 1 72 ? 15.758 -11.406 1.869 1 95.62 72 LYS B C 1
ATOM 1391 O O . LYS B 1 72 ? 15.461 -12.391 1.193 1 95.62 72 LYS B O 1
ATOM 1396 N N . PHE B 1 73 ? 15.57 -10.211 1.425 1 97 73 PHE B N 1
ATOM 1397 C CA . PHE B 1 73 ? 14.805 -9.922 0.215 1 97 73 PHE B CA 1
ATOM 1398 C C . PHE B 1 73 ? 15.547 -10.414 -1.021 1 97 73 PHE B C 1
ATOM 1400 O O . PHE B 1 73 ? 14.93 -10.922 -1.959 1 97 73 PHE B O 1
ATOM 1407 N N . GLY B 1 74 ? 16.812 -10.242 -0.985 1 96.12 74 GLY B N 1
ATOM 1408 C CA . GLY B 1 74 ? 17.625 -10.68 -2.109 1 96.12 74 GLY B CA 1
ATOM 1409 C C . GLY B 1 74 ? 17.484 -12.156 -2.41 1 96.12 74 GLY B C 1
ATOM 1410 O O . GLY B 1 74 ? 17.453 -12.562 -3.574 1 96.12 74 GLY B O 1
ATOM 1411 N N . ASP B 1 75 ? 17.422 -12.977 -1.42 1 96.12 75 ASP B N 1
ATOM 1412 C CA . ASP B 1 75 ? 17.234 -14.414 -1.604 1 96.12 75 ASP B CA 1
ATOM 1413 C C . ASP B 1 75 ? 15.898 -14.727 -2.258 1 96.12 75 ASP B C 1
ATOM 1415 O O . ASP B 1 75 ? 15.812 -15.594 -3.131 1 96.12 75 ASP B O 1
ATOM 1419 N N . TRP B 1 76 ? 14.938 -14.008 -1.842 1 97.31 76 TRP B N 1
ATOM 1420 C CA . TRP B 1 76 ? 13.617 -14.195 -2.43 1 97.31 76 TRP B CA 1
ATOM 1421 C C . TRP B 1 76 ? 13.602 -13.727 -3.883 1 97.31 76 TRP B C 1
ATOM 1423 O O . TRP B 1 76 ? 12.977 -14.367 -4.738 1 97.31 76 TRP B O 1
ATOM 1433 N N . GLU B 1 77 ? 14.25 -12.672 -4.117 1 97.31 77 GLU B N 1
ATOM 1434 C CA . GLU B 1 77 ? 14.359 -12.164 -5.484 1 97.31 77 GLU B CA 1
ATOM 1435 C C . GLU B 1 77 ? 15.055 -13.18 -6.391 1 97.31 77 GLU B C 1
ATOM 1437 O O . GLU B 1 77 ? 14.641 -13.398 -7.527 1 97.31 77 GLU B O 1
ATOM 1442 N N . LYS B 1 78 ? 16.031 -13.805 -5.895 1 97.44 78 LYS B N 1
ATOM 1443 C CA . LYS B 1 78 ? 16.734 -14.844 -6.648 1 97.44 78 LYS B CA 1
ATOM 1444 C C . LYS B 1 78 ? 15.82 -16.016 -6.957 1 97.44 78 LYS B C 1
ATOM 1446 O O . LYS B 1 78 ? 16 -16.703 -7.965 1 97.44 78 LYS B O 1
ATOM 1451 N N . ALA B 1 79 ? 14.93 -16.219 -6.082 1 96.69 79 ALA B N 1
ATOM 1452 C CA . ALA B 1 79 ? 13.945 -17.281 -6.266 1 96.69 79 ALA B CA 1
ATOM 1453 C C . ALA B 1 79 ? 12.75 -16.781 -7.078 1 96.69 79 ALA B C 1
ATOM 1455 O O . ALA B 1 79 ? 11.688 -17.422 -7.086 1 96.69 79 ALA B O 1
ATOM 1456 N N . SER B 1 80 ? 12.852 -15.547 -7.707 1 97.56 80 SER B N 1
ATOM 1457 C CA . SER B 1 80 ? 11.859 -14.93 -8.578 1 97.56 80 SER B CA 1
ATOM 1458 C C . SER B 1 80 ? 10.562 -14.648 -7.828 1 97.56 80 SER B C 1
ATOM 1460 O O . SER B 1 80 ? 9.477 -14.766 -8.391 1 97.56 80 SER B O 1
ATOM 1462 N N . PHE B 1 81 ? 10.75 -14.469 -6.527 1 97.94 81 PHE B N 1
ATOM 1463 C CA . PHE B 1 81 ? 9.641 -14.086 -5.664 1 97.94 81 PHE B CA 1
ATOM 1464 C C . PHE B 1 81 ? 8.594 -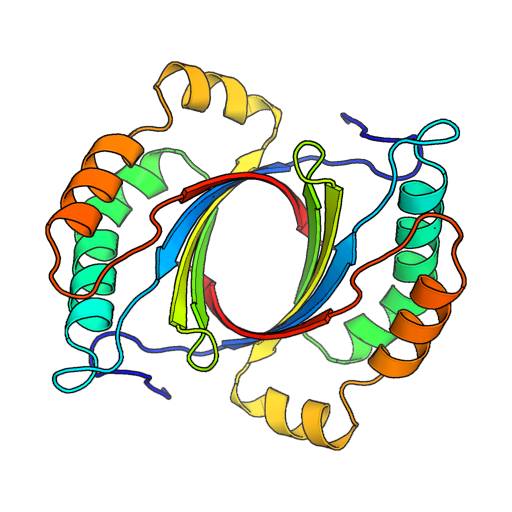15.188 -5.609 1 97.94 81 PHE B C 1
ATOM 1466 O O . PHE B 1 81 ? 7.395 -14.906 -5.531 1 97.94 81 PHE B O 1
ATOM 1473 N N . ALA B 1 82 ? 9.008 -16.406 -5.711 1 96.62 82 ALA B N 1
ATOM 1474 C CA . ALA B 1 82 ? 8.031 -17.484 -5.594 1 96.62 82 ALA B CA 1
ATOM 1475 C C . ALA B 1 82 ? 7.109 -17.266 -4.395 1 96.62 82 ALA B C 1
ATOM 1477 O O . ALA B 1 82 ? 7.57 -16.938 -3.299 1 96.62 82 ALA B O 1
ATOM 1478 N N . PRO B 1 83 ? 5.758 -17.391 -4.738 1 97.31 83 PRO B N 1
ATOM 1479 C CA . PRO B 1 83 ? 5.008 -18.016 -5.832 1 97.31 83 PRO B CA 1
ATOM 1480 C C . PRO B 1 83 ? 4.41 -16.984 -6.793 1 97.31 83 PRO B C 1
ATOM 1482 O O . PRO B 1 83 ? 3.295 -17.172 -7.281 1 97.31 83 PRO B O 1
ATOM 1485 N N . GLU B 1 84 ? 5.09 -15.898 -7.035 1 98.38 84 GLU B N 1
ATOM 1486 C CA . GLU B 1 84 ? 4.574 -14.781 -7.816 1 98.38 84 GLU B CA 1
ATOM 1487 C C . GLU B 1 84 ? 4.051 -15.242 -9.172 1 98.38 84 GLU B C 1
ATOM 1489 O O . GLU B 1 84 ? 2.93 -14.914 -9.562 1 98.38 84 GLU B O 1
ATOM 1494 N N . ALA B 1 85 ? 4.82 -15.953 -9.898 1 98.19 85 ALA B N 1
ATOM 1495 C CA . ALA B 1 85 ? 4.43 -16.391 -11.242 1 98.19 85 ALA B CA 1
ATOM 1496 C C . ALA B 1 85 ? 3.121 -17.172 -11.203 1 98.19 85 ALA B C 1
ATOM 1498 O O . ALA B 1 85 ? 2.23 -16.938 -12.023 1 98.19 85 ALA B O 1
ATOM 1499 N N . ASP B 1 86 ? 3.033 -18.047 -10.273 1 97.69 86 ASP B N 1
ATOM 1500 C CA . ASP B 1 86 ? 1.813 -18.828 -10.109 1 97.69 86 ASP B CA 1
ATOM 1501 C C . ASP B 1 86 ? 0.624 -17.922 -9.773 1 97.69 86 ASP B C 1
ATOM 1503 O O . ASP B 1 86 ? -0.454 -18.078 -10.352 1 97.69 86 ASP B O 1
ATOM 1507 N N . PHE B 1 87 ? 0.832 -17.078 -8.906 1 98.69 87 PHE B N 1
ATOM 1508 C CA . PHE B 1 87 ? -0.238 -16.188 -8.461 1 98.69 87 PHE B CA 1
ATOM 1509 C C . PHE B 1 87 ? -0.708 -15.297 -9.602 1 98.69 87 PHE B C 1
ATOM 1511 O O . PHE B 1 87 ? -1.91 -15.172 -9.852 1 98.69 87 PHE B O 1
ATOM 1518 N N . LEU B 1 88 ? 0.217 -14.727 -10.32 1 98.81 88 LEU B N 1
ATOM 1519 C CA . LEU B 1 88 ? -0.133 -13.82 -11.406 1 98.81 88 LEU B CA 1
ATOM 1520 C C . LEU B 1 88 ? -0.827 -14.578 -12.539 1 98.81 88 LEU B C 1
ATOM 1522 O O . LEU B 1 88 ? -1.729 -14.039 -13.188 1 98.81 88 LEU B O 1
ATOM 1526 N N . ALA B 1 89 ? -0.428 -15.789 -12.797 1 98.56 89 ALA B N 1
ATOM 1527 C CA . ALA B 1 89 ? -1.095 -16.609 -13.797 1 98.56 89 ALA B CA 1
ATOM 1528 C C . ALA B 1 89 ? -2.549 -16.875 -13.414 1 98.56 89 ALA B C 1
ATOM 1530 O O . ALA B 1 89 ? -3.439 -16.828 -14.266 1 98.56 89 ALA B O 1
ATOM 1531 N N . LYS B 1 90 ? -2.775 -17.156 -12.148 1 98.62 90 LYS B N 1
ATOM 1532 C CA . LYS B 1 90 ? -4.141 -17.344 -11.672 1 98.62 90 LYS B CA 1
ATOM 1533 C C . LYS B 1 90 ? -4.977 -16.094 -11.867 1 98.62 90 LYS B C 1
ATOM 1535 O O . LYS B 1 90 ? -6.109 -16.156 -12.344 1 98.62 90 LYS B O 1
ATOM 1540 N N . LEU B 1 91 ? -4.418 -14.914 -11.492 1 98.88 91 LEU B N 1
ATOM 1541 C CA . LEU B 1 91 ? -5.133 -13.656 -11.656 1 98.88 91 LEU B CA 1
ATOM 1542 C C . LEU B 1 91 ? -5.488 -13.422 -13.125 1 98.88 91 LEU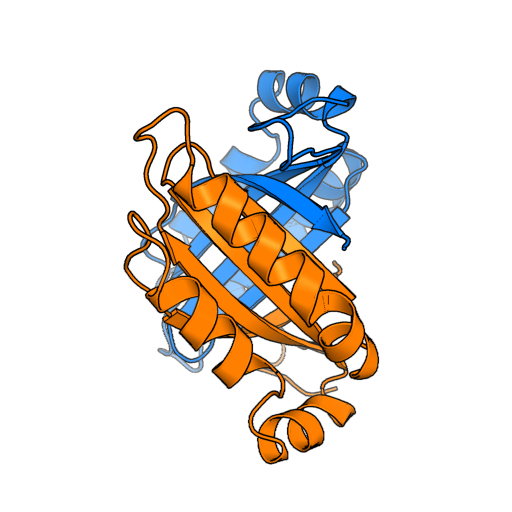 B C 1
ATOM 1544 O O . LEU B 1 91 ? -6.605 -13.008 -13.438 1 98.88 91 LEU B O 1
ATOM 1548 N N . LYS B 1 92 ? -4.539 -13.664 -13.992 1 98.69 92 LYS B N 1
ATOM 1549 C CA . LYS B 1 92 ? -4.73 -13.453 -15.422 1 98.69 92 LYS B CA 1
ATOM 1550 C C . LYS B 1 92 ? -5.891 -14.289 -15.953 1 98.69 92 LYS B C 1
ATOM 1552 O O . LYS B 1 92 ? -6.582 -13.875 -16.891 1 98.69 92 LYS B O 1
ATOM 1557 N N . GLY B 1 93 ? -6.145 -15.367 -15.398 1 98.56 93 GLY B N 1
ATOM 1558 C CA . GLY B 1 93 ? -7.168 -16.297 -15.844 1 98.56 93 GLY B CA 1
ATOM 1559 C C . GLY B 1 93 ? -8.555 -15.945 -15.344 1 98.56 93 GLY B C 1
ATOM 1560 O O . GLY B 1 93 ? -9.547 -16.562 -15.75 1 98.56 93 GLY B O 1
ATOM 1561 N N . ILE B 1 94 ? -8.648 -14.984 -14.523 1 98.75 94 ILE B N 1
ATOM 1562 C CA . ILE B 1 94 ? -9.922 -14.625 -13.914 1 98.75 94 ILE B CA 1
ATOM 1563 C C . ILE B 1 94 ? -10.633 -13.578 -14.781 1 98.75 94 ILE B C 1
ATOM 1565 O O . ILE B 1 94 ? -10.086 -12.508 -15.039 1 98.75 94 ILE B O 1
ATOM 1569 N N . GLU B 1 95 ? -11.773 -13.836 -15.25 1 98.62 95 GLU B N 1
ATOM 1570 C CA . GLU B 1 95 ? -12.578 -12.844 -15.961 1 98.62 95 GLU B CA 1
ATOM 1571 C C . GLU B 1 95 ? -12.836 -11.625 -15.086 1 98.62 95 GLU B C 1
ATOM 1573 O O . GLU B 1 95 ? -13.195 -11.758 -13.914 1 98.62 95 GLU B O 1
ATOM 1578 N N . GLY B 1 96 ? -12.562 -10.438 -15.672 1 98.69 96 GLY B N 1
ATOM 1579 C CA . GLY B 1 96 ? -12.828 -9.219 -14.922 1 98.69 96 GLY B CA 1
ATOM 1580 C C . GLY B 1 96 ? -11.594 -8.648 -14.242 1 98.69 96 GLY B C 1
ATOM 1581 O O . GLY B 1 96 ? -11.641 -7.562 -13.664 1 98.69 96 GLY B O 1
ATOM 1582 N N . ILE B 1 97 ? -10.477 -9.398 -14.25 1 98.88 97 ILE B N 1
ATOM 1583 C CA . ILE B 1 97 ? -9.203 -8.891 -13.75 1 98.88 97 ILE B CA 1
ATOM 1584 C C . ILE B 1 97 ? -8.445 -8.211 -14.891 1 98.88 97 ILE B C 1
ATOM 1586 O O . ILE B 1 97 ? -8.406 -8.719 -16.016 1 98.88 97 ILE B O 1
ATOM 1590 N N . SER B 1 98 ? -7.867 -7.078 -14.555 1 98.69 98 SER B N 1
ATOM 1591 C CA . SER B 1 98 ? -7.051 -6.34 -15.516 1 98.69 98 SER B CA 1
ATOM 1592 C C . SER B 1 98 ? -5.895 -5.629 -14.82 1 98.69 98 SER B C 1
ATOM 1594 O O . SER B 1 98 ? -5.793 -5.641 -13.594 1 98.69 98 SER B O 1
ATOM 1596 N N . SER B 1 99 ? -4.949 -5.164 -15.57 1 98.56 99 SER B N 1
ATOM 1597 C CA . SER B 1 99 ? -3.867 -4.297 -15.109 1 98.56 99 SER B CA 1
ATOM 1598 C C . SER B 1 99 ? -3.014 -4.996 -14.055 1 98.56 99 SER B C 1
ATOM 1600 O O . SER B 1 99 ? -2.754 -4.434 -12.984 1 98.56 99 SER B O 1
ATOM 1602 N N . ILE B 1 100 ? -2.621 -6.141 -14.32 1 98.75 100 ILE B N 1
ATOM 1603 C CA . ILE B 1 100 ? -1.762 -6.875 -13.398 1 98.75 100 ILE B CA 1
ATOM 1604 C C . ILE B 1 100 ? -0.358 -6.273 -13.406 1 98.75 100 ILE B C 1
ATOM 1606 O O . ILE B 1 100 ? 0.266 -6.16 -14.469 1 98.75 100 ILE B O 1
ATOM 1610 N N . GLU B 1 101 ? 0.094 -5.891 -12.234 1 98.12 101 GLU B N 1
ATOM 1611 C CA . GLU B 1 101 ? 1.392 -5.234 -12.102 1 98.12 101 GLU B CA 1
ATOM 1612 C C . GLU B 1 101 ? 2.104 -5.684 -10.828 1 98.12 101 GLU B C 1
ATOM 1614 O O . GLU B 1 101 ? 1.472 -6.207 -9.906 1 98.12 101 GLU B O 1
ATOM 1619 N N . THR B 1 102 ? 3.41 -5.527 -10.836 1 98.56 102 THR B N 1
ATOM 1620 C CA . THR B 1 102 ? 4.227 -5.742 -9.648 1 98.56 102 THR B CA 1
ATOM 1621 C C . THR B 1 102 ? 5.082 -4.512 -9.352 1 98.56 102 THR B C 1
ATOM 1623 O O . THR B 1 102 ? 5.418 -3.752 -10.258 1 98.56 102 THR B O 1
ATOM 1626 N N . GLN B 1 103 ? 5.285 -4.332 -8.141 1 98 103 GLN B N 1
ATOM 1627 C CA . GLN B 1 103 ? 6.156 -3.24 -7.723 1 98 103 GLN B CA 1
ATOM 1628 C C . GLN B 1 103 ? 6.973 -3.629 -6.492 1 98 103 GLN B C 1
ATOM 1630 O O . GLN B 1 103 ? 6.543 -4.469 -5.695 1 98 103 GLN B O 1
ATOM 1635 N N . THR B 1 104 ? 8.164 -3.068 -6.387 1 98.5 104 THR B N 1
ATOM 1636 C CA . THR B 1 104 ? 9.008 -3.213 -5.207 1 98.5 104 THR B CA 1
ATOM 1637 C C . THR B 1 104 ? 9.273 -1.856 -4.559 1 98.5 104 THR B C 1
ATOM 1639 O O . THR B 1 104 ? 9.539 -0.873 -5.254 1 98.5 104 THR B O 1
ATOM 1642 N N . TYR B 1 105 ? 9.125 -1.788 -3.262 1 98.69 105 TYR B N 1
ATOM 1643 C CA . TYR B 1 105 ? 9.359 -0.543 -2.539 1 98.69 105 TYR B CA 1
ATOM 1644 C C . TYR B 1 105 ? 9.734 -0.818 -1.087 1 98.69 105 TYR B C 1
ATOM 1646 O O . TYR B 1 105 ? 9.633 -1.956 -0.62 1 98.69 105 TYR B O 1
ATOM 1654 N N . THR B 1 106 ? 10.266 0.158 -0.386 1 98.75 106 THR B N 1
ATOM 1655 C CA . THR B 1 106 ? 10.492 0.039 1.05 1 98.75 106 THR B CA 1
ATOM 1656 C C . THR B 1 106 ? 9.203 0.282 1.824 1 98.75 106 THR B C 1
ATOM 1658 O O . THR B 1 106 ? 8.367 1.093 1.413 1 98.75 106 THR B O 1
ATOM 1661 N N . LEU B 1 107 ? 9 -0.414 2.85 1 98.75 107 LEU B N 1
ATOM 1662 C CA . LEU B 1 107 ? 7.82 -0.323 3.699 1 98.75 107 LEU B CA 1
ATOM 1663 C C . LEU B 1 107 ? 8.203 -0.409 5.172 1 98.75 107 LEU B C 1
ATOM 1665 O O . LEU B 1 107 ? 8.719 -1.433 5.625 1 98.75 107 LEU B O 1
ATOM 1669 N N . GLU B 1 108 ? 7.961 0.653 5.906 1 98.44 108 GLU B N 1
ATOM 1670 C CA . GLU B 1 108 ? 8.391 0.735 7.301 1 98.44 108 GLU B CA 1
ATOM 1671 C C . GLU B 1 108 ? 7.219 1.059 8.219 1 98.44 108 GLU B C 1
ATOM 1673 O O . GLU B 1 108 ? 6.367 1.885 7.887 1 98.44 108 GLU B O 1
ATOM 1678 N N . GLU B 1 109 ? 7.215 0.321 9.312 1 96.44 109 GLU B N 1
ATOM 1679 C CA . GLU B 1 109 ? 6.344 0.778 10.391 1 96.44 109 GLU B CA 1
ATOM 1680 C C . GLU B 1 109 ? 6.922 2.012 11.078 1 96.44 109 GLU B C 1
ATOM 1682 O O . GLU B 1 109 ? 8.117 2.059 11.383 1 96.44 109 GLU B O 1
ATOM 1687 N N . MET B 1 110 ? 6.035 2.969 11.227 1 95.25 110 MET B N 1
ATOM 1688 C CA . MET B 1 110 ? 6.484 4.219 11.836 1 95.25 110 MET B CA 1
ATOM 1689 C C . MET B 1 110 ? 6.141 4.25 13.32 1 95.25 110 MET B C 1
ATOM 1691 O O . MET B 1 110 ? 5.102 3.727 13.734 1 95.25 110 MET B O 1
#

Organism: NCBI:txid2562239

Secondary structure (DSSP, 8-state):
--BSSSS-B-SEEEEEEEEE---HHHHHHHHHHHHHHHHH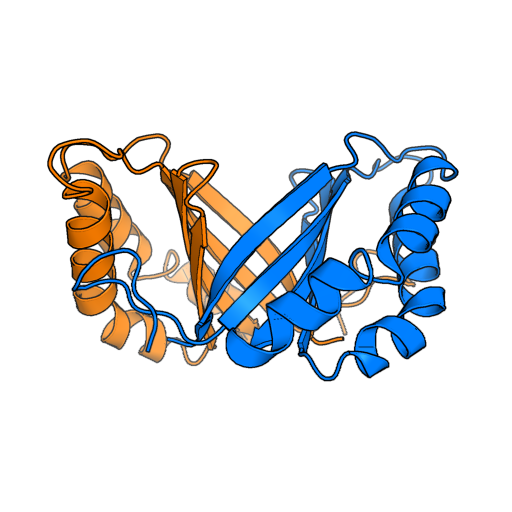HHHHHTT-SEEEEEE-TTT-EEEEEEEEEHHHHHHHHHTTTTTHHHHHHHHHTSTT-EEEEEEEEEEEE-/--BSSSS-B-SEEEEEEEEE---HHHHHHHHHHHHHHHHHHHHHHTT-SEEEEEE-TTT-EEEEEEEEEHHHHHHHHHTTTTTHHHHHHHHHTSTT-EEEEEEEEEEEE-

Nearest PDB structures (foldseek):
  2n76-assembly1_A  TM=5.864E-01  e=1.937E-04  synthetic construct
  1vqs-assembly1_B  TM=6.085E-01  e=1.431E-03  Agrobacterium fabrum str. C58
  3gz7-assembly1_B  TM=6.593E-01  e=3.185E-03  Bordetella bronchiseptica
  5k9f-assembly1_A  TM=5.576E-01  e=1.339E-03  Paraburkholderia xenovorans LB400
  6nuk-assembly1_A  TM=4.713E-01  e=2.607E-03  synthetic construct

Radius of gyration: 17.46 Å; Cα contacts (8 Å, |Δi|>4): 425; chains: 2; bounding box: 42×44×35 Å

pLDDT: mean 97.36, std 2.26, range [85.25, 98.94]

Foldseek 3Di:
DDAPDPVGDFFKKKKKKKWFFAPPPVRVLVVQLVVLCVVQVVVLCVLVFDWDWDADPVRRMTMIMTMDGPVSVVVCVVVVVPPVVSSVVSSVPGPRIGDIDMDMDGDDDD/DDAPDPVGDFFKKKKKKKWFFAPPPVRVLVVQLVVLCVVQVVVLCVLVFDWDWDADPPRRMTMIMTMDGPVSVVVCVVVVVPPVVSSQVSSVPGPRIGDIDMDMDGDDDD